Protein AF-0000000066447403 (afdb_homodimer)

Secondary structure (DSSP, 8-state):
-HHHHHHHHHHHHHHHHHHHHHHHHHHHHHHHHS--TTHHHHHHHHHHTHHHHHHHH-HHHHHHHHHS-HHHHHTS---HHHHHHHHHHHHHHHHHHHHHHHHHHS--SHHHHHHHHIIIIIHHIIIIITTT-TT-HHHHHHHHHHHHHHHHH-S--/-HHHHHHHHHHHHHHHHHHHHHHHHHHHHHHHHS--TTHHHHHHHHHHTHHHHHHHH-HHHHHHHHHS-HHHHHTS---HHHHHHHHHHHHHHHHHHHHHHHHHHS--SHHHHHHHHIIIIIHHIIIIITTT-TT-HHHHHHHHHHHHHHHHH-S--

Structure (mmCIF, N/CA/C/O backbone):
data_AF-0000000066447403-model_v1
#
loop_
_entity.id
_entity.type
_entity.pdbx_description
1 polymer 'TetR-family transcriptional regulator'
#
loop_
_atom_site.group_PDB
_atom_site.id
_atom_site.type_symbol
_atom_site.label_atom_id
_atom_site.label_alt_id
_atom_site.label_comp_id
_atom_site.label_asym_id
_atom_site.label_entity_id
_atom_site.label_seq_id
_atom_site.pdbx_PDB_ins_code
_atom_site.Cartn_x
_atom_site.Cartn_y
_atom_site.Cartn_z
_atom_site.occupancy
_atom_site.B_iso_or_equiv
_atom_site.auth_seq_id
_atom_site.auth_comp_id
_atom_site.auth_asym_id
_atom_site.auth_atom_id
_atom_site.pdbx_PDB_model_num
ATOM 1 N N . MET A 1 1 ? -33.656 12.586 14.898 1 59.59 1 MET A N 1
ATOM 2 C CA . MET A 1 1 ? -33 11.625 15.766 1 59.59 1 MET A CA 1
ATOM 3 C C . MET A 1 1 ? -31.734 11.07 15.094 1 59.59 1 MET A C 1
ATOM 5 O O . MET A 1 1 ? -30.625 11.414 15.484 1 59.59 1 MET A O 1
ATOM 9 N N . PHE A 1 2 ? -31.719 10.25 14.148 1 62.12 2 PHE A N 1
ATOM 10 C CA . PHE A 1 2 ? -30.656 9.664 13.336 1 62.12 2 PHE A CA 1
ATOM 11 C C . PHE A 1 2 ? -29.781 10.758 12.727 1 62.12 2 PHE A C 1
ATOM 13 O O . PHE A 1 2 ? -28.547 10.656 12.758 1 62.12 2 PHE A O 1
ATOM 20 N N . ALA A 1 3 ? -30.312 11.805 12.445 1 70.5 3 ALA A N 1
ATOM 21 C CA . ALA A 1 3 ? -29.578 12.922 11.828 1 70.5 3 ALA A CA 1
ATOM 22 C C . ALA A 1 3 ? -28.641 13.57 12.836 1 70.5 3 ALA A C 1
ATOM 24 O O . ALA A 1 3 ? -27.531 13.977 12.477 1 70.5 3 ALA A O 1
ATOM 25 N N . SER A 1 4 ? -29.109 13.461 14.07 1 79.31 4 SER A N 1
ATOM 26 C CA . SER A 1 4 ? -28.312 14.07 15.133 1 79.31 4 SER A CA 1
ATOM 27 C C . SER A 1 4 ? -27.078 13.234 15.453 1 79.31 4 SER A C 1
ATOM 29 O O . SER A 1 4 ? -25.984 13.773 15.633 1 79.31 4 SER A O 1
ATOM 31 N N . ARG A 1 5 ? -27.219 11.961 15.336 1 85.69 5 ARG A N 1
ATOM 32 C CA . ARG A 1 5 ? -26.094 11.086 15.625 1 85.69 5 ARG A CA 1
ATOM 33 C C . ARG A 1 5 ? -25.031 11.172 14.539 1 85.69 5 ARG A C 1
ATOM 35 O O . ARG A 1 5 ? -23.828 11.219 14.828 1 85.69 5 ARG A O 1
ATOM 42 N N . ALA A 1 6 ? -25.5 11.227 13.391 1 87.69 6 ALA A N 1
ATOM 43 C CA . ALA A 1 6 ? -24.578 11.375 12.266 1 87.69 6 ALA A CA 1
ATOM 44 C C . ALA A 1 6 ? -23.812 12.688 12.352 1 87.69 6 ALA A C 1
ATOM 46 O O . ALA A 1 6 ? -22.625 12.742 12.039 1 87.69 6 ALA A O 1
ATOM 47 N N . ALA A 1 7 ? -24.547 13.664 12.727 1 90 7 ALA A N 1
ATOM 48 C CA . ALA A 1 7 ? -23.922 14.969 12.875 1 90 7 ALA A CA 1
ATOM 49 C C . ALA A 1 7 ? -22.859 14.945 13.969 1 90 7 ALA A C 1
ATOM 51 O O . ALA A 1 7 ? -21.766 15.484 13.789 1 90 7 ALA A O 1
ATOM 52 N N . LEU A 1 8 ? -23.219 14.312 15.07 1 91.81 8 LEU A N 1
ATOM 53 C CA . LEU A 1 8 ? -22.281 14.203 16.172 1 91.81 8 LEU A CA 1
ATOM 54 C C . LEU A 1 8 ? -21.047 13.391 15.766 1 91.81 8 LEU A C 1
ATOM 56 O O . LEU A 1 8 ? -19.922 13.797 16.031 1 91.81 8 LEU A O 1
ATOM 60 N N . LEU A 1 9 ? -21.219 12.312 15.086 1 93.06 9 LEU A N 1
ATOM 61 C CA . LEU A 1 9 ? -20.109 11.492 14.602 1 93.06 9 LEU A CA 1
ATOM 62 C C . LEU A 1 9 ? -19.25 12.273 13.617 1 93.06 9 LEU A C 1
ATOM 64 O O . LEU A 1 9 ? -18.016 12.18 13.656 1 93.06 9 LEU A O 1
ATOM 68 N N . GLY A 1 10 ? -19.922 13 12.766 1 94.44 10 GLY A N 1
ATOM 69 C CA . GLY A 1 10 ? -19.188 13.844 11.828 1 94.44 10 GLY A CA 1
ATOM 70 C C . GLY A 1 10 ? -18.281 14.844 12.516 1 94.44 10 GLY A C 1
ATOM 71 O O . GLY A 1 10 ? -17.125 15.023 12.102 1 94.44 10 GLY A O 1
ATOM 72 N N . ARG A 1 11 ? -18.766 15.422 13.547 1 94.5 11 ARG A N 1
ATOM 73 C CA . ARG A 1 11 ? -17.984 16.422 14.266 1 94.5 11 ARG A CA 1
ATOM 74 C C . ARG A 1 11 ? -16.797 15.781 14.977 1 94.5 11 ARG A C 1
ATOM 76 O O . ARG A 1 11 ? -15.695 16.328 14.961 1 94.5 11 ARG A O 1
ATOM 83 N N . VAL A 1 12 ? -17.016 14.68 15.586 1 96 12 VAL A N 1
ATOM 84 C CA . VAL A 1 12 ? -15.945 14.008 16.312 1 96 12 VAL A CA 1
ATOM 85 C C . VAL A 1 12 ? -14.898 13.508 15.32 1 96 12 VAL A C 1
ATOM 87 O O . VAL A 1 12 ? -13.695 13.594 15.578 1 96 12 VAL A O 1
ATOM 90 N N . TRP A 1 13 ? -15.312 13.016 14.211 1 97 13 TRP A N 1
ATOM 91 C CA . TRP A 1 13 ? -14.414 12.562 13.148 1 97 13 TRP A CA 1
ATOM 92 C C . TRP A 1 13 ? -13.578 13.719 12.617 1 97 13 TRP A C 1
ATOM 94 O O . TRP A 1 13 ? -12.367 13.578 12.406 1 97 13 TRP A O 1
ATOM 104 N N . LEU A 1 14 ? -14.219 14.859 12.398 1 96.75 14 LEU A N 1
ATOM 105 C CA . LEU A 1 14 ? -13.531 16.047 11.906 1 96.75 14 LEU A CA 1
ATOM 106 C C . LEU A 1 14 ? -12.445 16.484 12.875 1 96.75 14 LEU A C 1
ATOM 108 O O . LEU A 1 14 ? -11.336 16.828 12.461 1 96.75 14 LEU A O 1
ATOM 112 N N . ARG A 1 15 ? -12.82 16.484 14.125 1 97.38 15 ARG A N 1
ATOM 113 C CA . ARG A 1 15 ? -11.828 16.859 15.133 1 97.38 15 ARG A CA 1
ATOM 114 C C . ARG A 1 15 ? -10.633 15.914 15.102 1 97.38 15 ARG A C 1
ATOM 116 O O . ARG A 1 15 ? -9.484 16.375 15.133 1 97.38 15 ARG A O 1
ATOM 123 N N . ALA A 1 16 ? -10.875 14.625 14.961 1 97.69 16 ALA A N 1
ATOM 124 C CA . ALA A 1 16 ? -9.812 13.633 14.852 1 97.69 16 ALA A CA 1
ATOM 125 C C . ALA A 1 16 ? -9 13.828 13.578 1 97.69 16 ALA A C 1
ATOM 127 O O . ALA A 1 16 ? -7.77 13.727 13.586 1 97.69 16 ALA A O 1
ATOM 128 N N . GLY A 1 17 ? -9.688 14.18 12.484 1 97.88 17 GLY A N 1
ATOM 129 C CA . GLY A 1 17 ? -9.023 14.438 11.219 1 97.88 17 GLY A CA 1
ATOM 130 C C . GLY A 1 17 ? -8.094 15.633 11.273 1 97.88 17 GLY A C 1
ATOM 131 O O . GLY A 1 17 ? -6.961 15.57 10.773 1 97.88 17 GLY A O 1
ATOM 132 N N . TYR A 1 18 ? -8.531 16.672 11.852 1 97.88 18 TYR A N 1
ATOM 133 C CA . TYR A 1 18 ? -7.703 17.875 12.008 1 97.88 18 TYR A CA 1
ATOM 134 C C . TYR A 1 18 ? -6.5 17.594 12.898 1 97.88 18 TYR A C 1
ATOM 136 O O . TYR A 1 18 ? -5.391 18.047 12.617 1 97.88 18 TYR A O 1
ATOM 144 N N . ARG A 1 19 ? -6.699 16.859 13.969 1 97.94 19 ARG A N 1
ATOM 145 C CA . ARG A 1 19 ? -5.598 16.469 14.844 1 97.94 19 ARG A CA 1
ATOM 146 C C . ARG A 1 19 ? -4.547 15.672 14.086 1 97.94 19 ARG A C 1
ATOM 148 O O . ARG A 1 19 ? -3.348 15.883 14.258 1 97.94 19 ARG A O 1
ATOM 155 N N . PHE A 1 20 ? -5.008 14.75 13.289 1 98.44 20 PHE A N 1
ATOM 156 C CA . PHE A 1 20 ? -4.09 13.93 12.508 1 98.44 20 PHE A CA 1
ATOM 157 C C . PHE A 1 20 ? -3.27 14.797 11.555 1 98.44 20 PHE A C 1
ATOM 159 O O . PHE A 1 20 ? -2.047 14.664 11.492 1 98.44 20 PHE A O 1
ATOM 166 N N . LEU A 1 21 ? -3.992 15.648 10.797 1 98.19 21 LEU A N 1
ATOM 167 C CA . LEU A 1 21 ? -3.295 16.5 9.836 1 98.19 21 LEU A CA 1
ATOM 168 C C . LEU A 1 21 ? -2.314 17.422 10.547 1 98.19 21 LEU A C 1
ATOM 170 O O . LEU A 1 21 ? -1.224 17.688 10.031 1 98.19 21 LEU A O 1
ATOM 174 N N . LYS A 1 22 ? -2.701 17.938 11.68 1 98.06 22 LYS A N 1
ATOM 175 C CA . LYS A 1 22 ? -1.791 18.75 12.484 1 98.06 22 LYS A CA 1
ATOM 176 C C . LYS A 1 22 ? -0.543 17.969 12.875 1 98.06 22 LYS A C 1
ATOM 178 O O . LYS A 1 22 ? 0.572 18.484 12.797 1 98.06 22 LYS A O 1
ATOM 183 N N . THR A 1 23 ? -0.712 16.734 13.328 1 98.06 23 THR A N 1
ATOM 184 C CA . THR A 1 23 ? 0.409 15.859 13.664 1 98.06 23 THR A CA 1
ATOM 185 C C . THR A 1 23 ? 1.307 15.648 12.453 1 98.06 23 THR A C 1
ATOM 187 O O . THR A 1 23 ? 2.529 15.766 12.547 1 98.06 23 THR A O 1
ATOM 190 N N . GLN A 1 24 ? 0.706 15.328 11.359 1 98.06 24 GLN A N 1
ATOM 191 C CA . GLN A 1 24 ? 1.439 15.102 10.117 1 98.06 24 GLN A CA 1
ATOM 192 C C . GLN A 1 24 ? 2.221 16.344 9.711 1 98.06 24 GLN A C 1
ATOM 194 O O . GLN A 1 24 ? 3.402 16.25 9.367 1 98.06 24 GLN A O 1
ATOM 199 N N . THR A 1 25 ? 1.615 17.516 9.758 1 98.12 25 THR A N 1
ATOM 200 C CA . THR A 1 25 ? 2.244 18.781 9.391 1 98.12 25 THR A CA 1
ATOM 201 C C . THR A 1 25 ? 3.4 19.109 10.336 1 98.12 25 THR A C 1
ATOM 203 O O . THR A 1 25 ? 4.453 19.578 9.898 1 98.12 25 THR A O 1
ATOM 206 N N . ALA A 1 26 ? 3.201 18.812 11.562 1 97.81 26 ALA A N 1
ATOM 207 C CA . ALA A 1 26 ? 4.254 19.062 12.539 1 97.81 26 ALA A CA 1
ATOM 208 C C . ALA A 1 26 ? 5.484 18.203 12.266 1 97.81 26 ALA A C 1
ATOM 210 O O . ALA A 1 26 ? 6.617 18.672 12.391 1 97.81 26 ALA A O 1
ATOM 211 N N . LEU A 1 27 ? 5.281 17.031 11.961 1 97.75 27 LEU A N 1
ATOM 212 C CA . LEU A 1 27 ? 6.383 16.141 11.633 1 97.75 27 LEU A CA 1
ATOM 213 C C . LEU A 1 27 ? 7.145 16.641 10.414 1 97.75 27 LEU A C 1
ATOM 215 O O . LEU A 1 27 ? 8.375 16.609 10.383 1 97.75 27 LEU A O 1
ATOM 219 N N . VAL A 1 28 ? 6.422 17.109 9.398 1 97.88 28 VAL A N 1
ATOM 220 C CA . VAL A 1 28 ? 7.027 17.656 8.188 1 97.88 28 VAL A CA 1
ATOM 221 C C . VAL A 1 28 ? 7.867 18.875 8.539 1 97.88 28 VAL A C 1
ATOM 223 O O . VAL A 1 28 ? 9.016 19 8.109 1 97.88 28 VAL A O 1
ATOM 226 N N . ASP A 1 29 ? 7.266 19.75 9.344 1 97.25 29 ASP A N 1
ATOM 227 C CA . ASP A 1 29 ? 7.961 20.969 9.734 1 97.25 29 ASP A CA 1
ATOM 228 C C . ASP A 1 29 ? 9.25 20.656 10.484 1 97.25 29 ASP A C 1
ATOM 230 O O . ASP A 1 29 ? 10.289 21.281 10.234 1 97.25 29 ASP A O 1
ATOM 234 N N . GLN A 1 30 ? 9.156 19.719 11.344 1 96.5 30 GLN A N 1
ATOM 235 C CA . GLN A 1 30 ? 10.336 19.312 12.109 1 96.5 30 GLN A CA 1
ATOM 236 C C . GLN A 1 30 ? 11.43 18.781 11.195 1 96.5 30 GLN A C 1
ATOM 238 O O . GLN A 1 30 ? 12.594 19.141 11.336 1 96.5 30 GLN A O 1
ATOM 243 N N . ALA A 1 31 ? 11.094 17.969 10.297 1 96.12 31 ALA A N 1
ATOM 244 C CA . ALA A 1 31 ? 12.07 17.375 9.375 1 96.12 31 ALA A CA 1
ATOM 245 C C . ALA A 1 31 ? 12.688 18.438 8.469 1 96.12 31 ALA A C 1
ATOM 247 O O . ALA A 1 31 ? 13.891 18.406 8.203 1 96.12 31 ALA A O 1
ATOM 248 N N . LEU A 1 32 ? 11.898 19.344 7.98 1 95.56 32 LEU A N 1
ATOM 249 C CA . LEU A 1 32 ? 12.383 20.359 7.055 1 95.56 32 LEU A CA 1
ATOM 250 C C . LEU A 1 32 ? 13.289 21.359 7.766 1 95.56 32 LEU A C 1
ATOM 252 O O . LEU A 1 32 ? 14.109 22.031 7.129 1 95.56 32 LEU A O 1
ATOM 256 N N . SER A 1 33 ? 13.078 21.469 8.984 1 93.88 33 SER A N 1
ATOM 257 C CA . SER A 1 33 ? 13.898 22.391 9.75 1 93.88 33 SER A CA 1
ATOM 258 C C . SER A 1 33 ? 15.273 21.797 10.039 1 93.88 33 SER A C 1
ATOM 260 O O . SER A 1 33 ? 16.203 22.516 10.43 1 93.88 33 SER A O 1
ATOM 262 N N . ALA A 1 34 ? 15.359 20.547 9.797 1 84.19 34 ALA A N 1
ATOM 263 C CA . ALA A 1 34 ? 16.641 19.891 10.023 1 84.19 34 ALA A CA 1
ATOM 264 C C . ALA A 1 34 ? 17.641 20.219 8.914 1 84.19 34 ALA A C 1
ATOM 266 O O . ALA A 1 34 ? 17.25 20.391 7.754 1 84.19 34 ALA A O 1
ATOM 267 N N . SER A 1 35 ? 18.578 21.062 9.07 1 74.5 35 SER A N 1
ATOM 268 C CA . SER A 1 35 ? 19.594 21.5 8.133 1 74.5 35 SER A CA 1
ATOM 269 C C . SER A 1 35 ? 20.375 20.312 7.57 1 74.5 35 SER A C 1
ATOM 271 O O . SER A 1 35 ? 21.578 20.188 7.773 1 74.5 35 SER A O 1
ATOM 273 N N . VAL A 1 36 ? 19.594 19.375 6.973 1 72.06 36 VAL A N 1
ATOM 274 C CA . VAL A 1 36 ? 20.266 18.203 6.426 1 72.06 36 VAL A CA 1
ATOM 275 C C . VAL A 1 36 ? 20 18.109 4.926 1 72.06 36 VAL A C 1
ATOM 277 O O . VAL A 1 36 ? 19.016 18.641 4.426 1 72.06 36 VAL A O 1
ATOM 280 N N . ARG A 1 37 ? 20.828 17.328 4.32 1 71.69 37 ARG A N 1
ATOM 281 C CA . ARG A 1 37 ? 20.688 17 2.904 1 71.69 37 ARG A CA 1
ATOM 282 C C . ARG A 1 37 ? 19.469 16.141 2.666 1 71.69 37 ARG A C 1
ATOM 284 O O . ARG A 1 37 ? 18.984 15.453 3.578 1 71.69 37 ARG A O 1
ATOM 291 N N . ARG A 1 38 ? 18.781 16.344 2.059 1 87.75 38 ARG A N 1
ATOM 292 C CA . ARG A 1 38 ? 17.609 15.594 1.604 1 87.75 38 ARG A CA 1
ATOM 293 C C . ARG A 1 38 ? 16.422 15.805 2.545 1 87.75 38 ARG A C 1
ATOM 295 O O . ARG A 1 38 ? 15.664 14.875 2.811 1 87.75 38 ARG A O 1
ATOM 302 N N . ALA A 1 39 ? 16.438 16.875 3.207 1 92.12 39 ALA A N 1
ATOM 303 C CA . ALA A 1 39 ? 15.391 17.234 4.152 1 92.12 39 ALA A CA 1
ATOM 304 C C . ALA A 1 39 ? 14.008 16.969 3.561 1 92.12 39 ALA A C 1
ATOM 306 O O . ALA A 1 39 ? 13.086 16.594 4.277 1 92.12 39 ALA A O 1
ATOM 307 N N . GLY A 1 40 ? 13.875 17.172 2.301 1 95.38 40 GLY A N 1
ATOM 308 C CA . GLY A 1 40 ? 12.609 16.922 1.639 1 95.38 40 GLY A CA 1
ATOM 309 C C . GLY A 1 40 ? 12.172 15.477 1.709 1 95.38 40 GLY A C 1
ATOM 310 O O . GLY A 1 40 ? 11.016 15.188 2.029 1 95.38 40 GLY A O 1
ATOM 311 N N . VAL A 1 41 ? 13.047 14.625 1.434 1 96.56 41 VAL A N 1
ATOM 312 C CA . VAL A 1 41 ? 12.758 13.195 1.475 1 96.56 41 VAL A CA 1
ATOM 313 C C . VAL A 1 41 ? 12.406 12.773 2.9 1 96.56 41 VAL A C 1
ATOM 315 O O . VAL A 1 41 ? 11.414 12.078 3.121 1 96.56 41 VAL A O 1
ATOM 318 N N . GLU A 1 42 ? 13.148 13.211 3.875 1 96.31 42 GLU A N 1
ATOM 319 C CA . GLU A 1 42 ? 12.898 12.859 5.27 1 96.31 42 GLU A CA 1
ATOM 320 C C . GLU A 1 42 ? 11.57 13.438 5.75 1 96.31 42 GLU A C 1
ATOM 322 O O . GLU A 1 42 ? 10.883 12.836 6.574 1 96.31 42 GLU A O 1
ATOM 327 N N . ALA A 1 43 ? 11.227 14.562 5.227 1 97.88 43 ALA A N 1
ATOM 328 C CA . ALA A 1 43 ? 9.93 15.148 5.551 1 97.88 43 ALA A CA 1
ATOM 329 C C . ALA A 1 43 ? 8.797 14.234 5.086 1 97.88 43 ALA A C 1
ATOM 331 O O . ALA A 1 43 ? 7.809 14.047 5.805 1 97.88 43 ALA A O 1
ATOM 332 N N . VAL A 1 44 ? 8.914 13.68 3.877 1 98.19 44 VAL A N 1
ATOM 333 C CA . VAL A 1 44 ? 7.895 12.773 3.361 1 98.19 44 VAL A CA 1
ATOM 334 C C . VAL A 1 44 ? 7.875 11.492 4.191 1 98.19 44 VAL A C 1
ATOM 336 O O . VAL A 1 44 ? 6.805 10.977 4.523 1 98.19 44 VAL A O 1
ATOM 339 N N . VAL A 1 45 ? 8.977 10.992 4.578 1 97.88 45 VAL A N 1
ATOM 340 C CA . VAL A 1 45 ? 9.055 9.797 5.414 1 97.88 45 VAL A CA 1
ATOM 341 C C . VAL A 1 45 ? 8.391 10.062 6.762 1 97.88 45 VAL A C 1
ATOM 343 O O . VAL A 1 45 ? 7.602 9.25 7.246 1 97.88 45 VAL A O 1
ATOM 346 N N . ALA A 1 46 ? 8.711 11.188 7.332 1 97.31 46 ALA A N 1
ATOM 347 C CA . ALA A 1 46 ? 8.109 11.57 8.609 1 97.31 46 ALA A CA 1
ATOM 348 C C . ALA A 1 46 ? 6.594 11.688 8.492 1 97.31 46 ALA A C 1
ATOM 350 O O . ALA A 1 46 ? 5.859 11.219 9.367 1 97.31 46 ALA 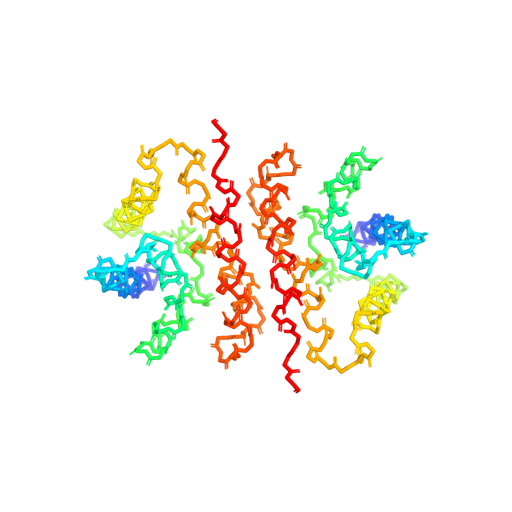A O 1
ATOM 351 N N . ALA A 1 47 ? 6.164 12.336 7.426 1 98 47 ALA A N 1
ATOM 352 C CA . ALA A 1 47 ? 4.73 12.461 7.18 1 98 47 ALA A CA 1
ATOM 353 C C . ALA A 1 47 ? 4.074 11.094 7.043 1 98 47 ALA A C 1
ATOM 355 O O . ALA A 1 47 ? 2.973 10.867 7.555 1 98 47 ALA A O 1
ATOM 356 N N . ALA A 1 48 ? 4.723 10.203 6.328 1 97.75 48 ALA A N 1
ATOM 357 C CA . ALA A 1 48 ? 4.207 8.852 6.141 1 97.75 48 ALA A CA 1
ATOM 358 C C . ALA A 1 48 ? 4.125 8.109 7.473 1 97.75 48 ALA A C 1
ATOM 360 O O . ALA A 1 48 ? 3.277 7.23 7.645 1 97.75 48 ALA A O 1
ATOM 361 N N . ASP A 1 49 ? 4.863 8.477 8.406 1 95.56 49 ASP A N 1
ATOM 362 C CA . ASP A 1 49 ? 4.934 7.852 9.727 1 95.56 49 ASP A CA 1
ATOM 363 C C . ASP A 1 49 ? 3.855 8.406 10.656 1 95.56 49 ASP A C 1
ATOM 365 O O . ASP A 1 49 ? 3.678 7.918 11.773 1 95.56 49 ASP A O 1
ATOM 369 N N . ALA A 1 50 ? 3.18 9.305 10.273 1 96.94 50 ALA A N 1
ATOM 370 C CA . ALA A 1 50 ? 2.256 10.062 11.117 1 96.94 50 ALA A CA 1
ATOM 371 C C . ALA A 1 50 ? 1.231 9.141 11.773 1 96.94 50 ALA A C 1
ATOM 373 O O . ALA A 1 50 ? 0.867 9.328 12.93 1 96.94 50 ALA A O 1
ATOM 374 N N . PRO A 1 51 ? 0.718 8.102 11.109 1 96.69 51 PRO A N 1
ATOM 375 C CA . PRO A 1 51 ? -0.246 7.227 11.781 1 96.69 51 PRO A CA 1
ATOM 376 C C . PRO A 1 51 ? 0.311 6.605 13.062 1 96.69 51 PRO A C 1
ATOM 378 O O . PRO A 1 51 ? -0.423 6.426 14.039 1 96.69 51 PRO A O 1
ATOM 381 N N . VAL A 1 52 ? 1.527 6.27 13.086 1 95.88 52 VAL A N 1
ATOM 382 C CA . VAL A 1 52 ? 2.154 5.664 14.258 1 95.88 52 VAL A CA 1
ATOM 383 C C . VAL A 1 52 ? 2.217 6.676 15.398 1 95.88 52 VAL A C 1
ATOM 385 O O . VAL A 1 52 ? 1.779 6.391 16.516 1 95.88 52 VAL A O 1
ATOM 388 N N . VAL A 1 53 ? 2.715 7.824 15.109 1 96.5 53 VAL A N 1
ATOM 389 C CA . VAL A 1 53 ? 2.846 8.891 16.094 1 96.5 53 VAL A CA 1
ATOM 390 C C . VAL A 1 53 ? 1.465 9.305 16.609 1 96.5 53 VAL A C 1
ATOM 392 O O . VAL A 1 53 ? 1.257 9.461 17.812 1 96.5 53 VAL A O 1
ATOM 395 N N . PHE A 1 54 ? 0.571 9.391 15.68 1 97.5 54 PHE A N 1
ATOM 396 C CA . PHE A 1 54 ? -0.79 9.805 15.992 1 97.5 54 PHE A CA 1
ATOM 397 C C . PHE A 1 54 ? -1.466 8.805 16.922 1 97.5 54 PHE A C 1
ATOM 399 O O . PHE A 1 54 ? -2.166 9.188 17.859 1 97.5 54 PHE A O 1
ATOM 406 N N . ALA A 1 55 ? -1.312 7.57 16.641 1 95.75 55 ALA A N 1
ATOM 407 C CA . ALA A 1 55 ? -1.896 6.52 17.469 1 95.75 55 ALA A CA 1
ATOM 408 C C . ALA A 1 55 ? -1.344 6.578 18.891 1 95.75 55 ALA A C 1
ATOM 410 O O . ALA A 1 55 ? -2.055 6.277 19.859 1 95.75 55 ALA A O 1
ATOM 411 N N . GLU A 1 56 ? -0.142 6.961 19.031 1 95.38 56 GLU A N 1
ATOM 412 C CA . GLU A 1 56 ? 0.489 7.086 20.344 1 95.38 56 GLU A CA 1
ATOM 413 C C . GLU A 1 56 ? -0.015 8.32 21.078 1 95.38 56 GLU A C 1
ATOM 415 O O . GLU A 1 56 ? -0.305 8.266 22.266 1 95.38 56 GLU A O 1
ATOM 420 N N . GLN A 1 57 ? -0.184 9.406 20.422 1 96.5 57 GLN A N 1
ATOM 421 C CA . GLN A 1 57 ? -0.556 10.688 21.016 1 96.5 57 GLN A CA 1
ATOM 422 C C . GLN A 1 57 ? -2.061 10.766 21.25 1 96.5 57 GLN A C 1
ATOM 424 O O . GLN A 1 57 ? -2.502 11.328 22.266 1 96.5 57 GLN A O 1
ATOM 429 N N . TYR A 1 58 ? -2.807 10.203 20.312 1 97.38 58 TYR A N 1
ATOM 430 C CA . TYR A 1 58 ? -4.262 10.281 20.359 1 97.38 58 TYR A CA 1
ATOM 431 C C . TYR A 1 58 ? -4.891 8.93 20.031 1 97.38 58 TYR A C 1
ATOM 433 O O . TYR A 1 58 ? -5.551 8.781 19 1 97.38 58 TYR A O 1
ATOM 441 N N . PRO A 1 59 ? -4.852 7.938 20.953 1 95.75 59 PRO A N 1
ATOM 442 C CA . PRO A 1 59 ? -5.281 6.57 20.656 1 95.75 59 PRO A CA 1
ATOM 443 C C . PRO A 1 59 ? -6.762 6.48 20.297 1 95.75 59 PRO A C 1
ATOM 445 O O . PRO A 1 59 ? -7.133 5.762 19.359 1 95.75 59 PRO A O 1
ATOM 448 N N . ASP A 1 60 ? -7.551 7.254 21 1 95.56 60 ASP A N 1
ATOM 449 C CA . ASP A 1 60 ? -8.984 7.191 20.734 1 95.56 60 ASP A CA 1
ATOM 450 C C . ASP A 1 60 ? -9.32 7.801 19.375 1 95.56 60 ASP A C 1
ATOM 452 O O . ASP A 1 60 ? -10.125 7.25 18.625 1 95.56 60 ASP A O 1
ATOM 456 N N . SER A 1 61 ? -8.734 8.906 19.062 1 96.38 61 SER A N 1
ATOM 457 C CA . SER A 1 61 ? -8.938 9.539 17.75 1 96.38 61 SER A CA 1
ATOM 458 C C . SER A 1 61 ? -8.453 8.641 16.625 1 96.38 61 SER A C 1
ATOM 460 O O . SER A 1 61 ? -9.102 8.539 15.578 1 96.38 61 SER A O 1
ATOM 462 N N . SER A 1 62 ? -7.324 8.008 16.828 1 95.69 62 SER A N 1
ATOM 463 C CA . SER A 1 62 ? -6.777 7.09 15.836 1 95.69 62 SER A CA 1
ATOM 464 C C . SER A 1 62 ? -7.742 5.941 15.555 1 95.69 62 SER A C 1
ATOM 466 O O . SER A 1 62 ? -8.023 5.633 14.398 1 95.69 62 SER A O 1
ATOM 468 N N . ARG A 1 63 ? -8.234 5.355 16.562 1 93.5 63 ARG A N 1
ATOM 469 C CA . ARG A 1 63 ? -9.18 4.258 16.422 1 93.5 63 ARG A CA 1
ATOM 470 C C . ARG A 1 63 ? -10.422 4.699 15.648 1 93.5 63 ARG A C 1
ATOM 472 O O . ARG A 1 63 ? -10.938 3.963 14.805 1 93.5 63 ARG A O 1
ATOM 479 N N . LEU A 1 64 ? -10.883 5.887 15.945 1 95.12 64 LEU A N 1
ATOM 480 C CA . LEU A 1 64 ? -12.062 6.414 15.273 1 95.12 64 LEU A CA 1
ATOM 481 C C . LEU A 1 64 ? -11.828 6.551 13.773 1 95.12 64 LEU A C 1
ATOM 483 O O . LEU A 1 64 ? -12.641 6.094 12.969 1 95.12 64 LEU A O 1
ATOM 487 N N . LEU A 1 65 ? -10.719 7.148 13.383 1 94.19 65 LEU A N 1
ATOM 488 C CA . LEU A 1 65 ? -10.422 7.367 11.969 1 94.19 65 LEU A CA 1
ATOM 489 C C . LEU A 1 65 ? -10.227 6.043 11.242 1 94.19 65 LEU A C 1
ATOM 491 O O . LEU A 1 65 ? -10.562 5.926 10.062 1 94.19 65 LEU A O 1
ATOM 495 N N . LEU A 1 66 ? -9.758 5.02 11.93 1 89.69 66 LEU A N 1
ATOM 496 C CA . LEU A 1 66 ? -9.523 3.711 11.328 1 89.69 66 LEU A CA 1
ATOM 497 C C . LEU A 1 66 ? -10.828 2.936 11.188 1 89.69 66 LEU A C 1
ATOM 499 O O . LEU A 1 66 ? -10.969 2.117 10.273 1 89.69 66 LEU A O 1
ATOM 503 N N . THR A 1 67 ? -11.727 3.168 12.023 1 89.06 67 THR A N 1
ATOM 504 C CA . THR A 1 67 ? -12.969 2.414 12.055 1 89.06 67 THR A CA 1
ATOM 505 C C . THR A 1 67 ? -14.016 3.061 11.148 1 89.06 67 THR A C 1
ATOM 507 O O . THR A 1 67 ? -14.789 2.365 10.492 1 89.06 67 THR A O 1
ATOM 510 N N . VAL A 1 68 ? -14.031 4.363 11.172 1 90 68 VAL A N 1
ATOM 511 C CA . VAL A 1 68 ? -15.016 5.094 10.391 1 90 68 VAL A CA 1
ATOM 512 C C . VAL A 1 68 ? -14.352 5.727 9.172 1 90 68 VAL A C 1
ATOM 514 O O . VAL A 1 68 ? -13.594 6.691 9.305 1 90 68 VAL A O 1
ATOM 517 N N . ARG A 1 69 ? -14.773 5.164 8.07 1 86.62 69 ARG A N 1
ATOM 518 C CA . ARG A 1 69 ? -14.25 5.734 6.836 1 86.62 69 ARG A CA 1
ATOM 519 C C . ARG A 1 69 ? -14.977 7.027 6.48 1 86.62 69 ARG A C 1
ATOM 521 O O . ARG A 1 69 ? -16.188 7.148 6.688 1 86.62 69 ARG A O 1
ATOM 528 N N . ARG A 1 70 ? -14.195 7.945 5.898 1 86.31 70 ARG A N 1
ATOM 529 C CA . ARG A 1 70 ? -14.734 9.234 5.48 1 86.31 70 ARG A CA 1
ATOM 530 C C . ARG A 1 70 ? -15.938 9.055 4.57 1 86.31 70 ARG A C 1
ATOM 532 O O . ARG A 1 70 ? -16.922 9.789 4.68 1 86.31 70 ARG A O 1
ATOM 539 N N . GLU A 1 71 ? -15.875 8.062 3.689 1 85.31 71 GLU A N 1
ATOM 540 C CA . GLU A 1 71 ? -16.938 7.812 2.715 1 85.31 71 GLU A CA 1
ATOM 541 C C . GLU A 1 71 ? -18.25 7.43 3.404 1 85.31 71 GLU A C 1
ATOM 543 O O . GLU A 1 71 ? -19.328 7.715 2.893 1 85.31 71 GLU A O 1
ATOM 548 N N . GLU A 1 72 ? -18.109 6.723 4.5 1 83.81 72 GLU A N 1
ATOM 549 C CA . GLU A 1 72 ? -19.281 6.34 5.273 1 83.81 72 GLU A CA 1
ATOM 550 C C . GLU A 1 72 ? -19.984 7.562 5.863 1 83.81 72 GLU A C 1
ATOM 552 O O . GLU A 1 72 ? -21.203 7.617 5.918 1 83.81 72 GLU A O 1
ATOM 557 N N . LEU A 1 73 ? -19.203 8.539 6.289 1 85.75 73 LEU A N 1
ATOM 558 C CA . LEU A 1 73 ? -19.75 9.781 6.816 1 85.75 73 LEU A CA 1
ATOM 559 C C . LEU A 1 73 ? -20.484 10.562 5.723 1 85.75 73 LEU A C 1
ATOM 561 O O . LEU A 1 73 ? -21.578 11.086 5.953 1 85.75 73 LEU A O 1
ATOM 565 N N . LEU A 1 74 ? -19.906 10.516 4.559 1 85.06 74 LEU A N 1
ATOM 566 C CA . LEU A 1 74 ? -20.438 11.305 3.451 1 85.06 74 LEU A CA 1
ATOM 567 C C . LEU A 1 74 ? -21.719 10.703 2.912 1 85.06 74 LEU A C 1
ATOM 569 O O . LEU A 1 74 ? -22.484 11.367 2.207 1 85.06 74 LEU A O 1
ATOM 573 N N . LYS A 1 75 ? -21.922 9.422 3.184 1 81.5 75 LYS A N 1
ATOM 574 C CA . LYS A 1 75 ? -23.141 8.75 2.758 1 81.5 75 LYS A CA 1
ATOM 575 C C . LYS A 1 75 ? -24.312 9.117 3.664 1 81.5 75 LYS A C 1
ATOM 577 O O . LYS A 1 75 ? -25.469 8.891 3.311 1 81.5 75 LYS A O 1
ATOM 582 N N . SER A 1 76 ? -24.047 9.625 4.715 1 81.31 76 SER A N 1
ATOM 583 C CA . SER A 1 76 ? -25.094 10.016 5.656 1 81.31 76 SER A CA 1
ATOM 584 C C . SER A 1 76 ? -25.531 11.461 5.422 1 81.31 76 SER A C 1
ATOM 586 O O . SER A 1 76 ? -24.891 12.195 4.68 1 81.31 76 SER A O 1
ATOM 588 N N . PHE A 1 77 ? -26.719 11.766 5.953 1 82.25 77 PHE A N 1
ATOM 589 C CA . PHE A 1 77 ? -27.172 13.148 5.902 1 82.25 77 PHE A CA 1
ATOM 590 C C . PHE A 1 77 ? -26.422 14.008 6.902 1 82.25 77 PHE A C 1
ATOM 592 O O . PHE A 1 77 ? -26.641 13.914 8.109 1 82.25 77 PHE A O 1
ATOM 599 N N . LEU A 1 78 ? -25.5 14.766 6.398 1 87.56 78 LEU A N 1
ATOM 600 C CA . LEU A 1 78 ? -24.719 15.664 7.238 1 87.56 78 LEU A CA 1
ATOM 601 C C . LEU A 1 78 ? -25.156 17.109 7.051 1 87.56 78 LEU A C 1
ATOM 603 O O . LEU A 1 78 ? -25.484 17.516 5.938 1 87.56 78 LEU A O 1
ATOM 607 N N . PRO A 1 79 ? -25.188 17.859 8.242 1 89.62 79 PRO A N 1
ATOM 608 C CA . PRO A 1 79 ? -25.359 19.312 8.094 1 89.62 79 PRO A CA 1
ATOM 609 C C . PRO A 1 79 ? -24.359 19.922 7.113 1 89.62 79 PRO A C 1
ATOM 611 O O . PRO A 1 79 ? -23.203 19.484 7.043 1 89.62 79 PRO A O 1
ATOM 614 N N . ASN A 1 80 ? -24.828 20.875 6.422 1 91.31 80 ASN A N 1
ATOM 615 C CA . ASN A 1 80 ? -24.016 21.562 5.418 1 91.31 80 ASN A CA 1
ATOM 616 C C . ASN A 1 80 ? -22.703 22.047 6.008 1 91.31 80 ASN A C 1
ATOM 618 O O . ASN A 1 80 ? -21.656 22.016 5.34 1 91.31 80 ASN A O 1
ATOM 622 N N . GLU A 1 81 ? -22.797 22.484 7.199 1 92.75 81 GLU A N 1
ATOM 623 C CA . GLU A 1 81 ? -21.609 23.016 7.848 1 92.75 81 GLU A CA 1
ATOM 624 C C . GLU A 1 81 ? -20.531 21.953 7.984 1 92.75 81 GLU A C 1
ATOM 626 O O . GLU A 1 81 ? -19.344 22.234 7.809 1 92.75 81 GLU A O 1
ATOM 631 N N . ILE A 1 82 ? -20.906 20.766 8.297 1 93.25 82 ILE A N 1
ATOM 632 C CA . ILE A 1 82 ? -19.953 19.656 8.461 1 93.25 82 ILE A CA 1
ATOM 633 C C . ILE A 1 82 ? -19.375 19.281 7.109 1 93.25 82 ILE A C 1
ATOM 635 O O . ILE A 1 82 ? -18.172 19.016 7 1 93.25 82 ILE A O 1
ATOM 639 N N . GLU A 1 83 ? -20.125 19.266 6.117 1 92.44 83 GLU A N 1
ATOM 640 C CA . GLU A 1 83 ? -19.641 18.984 4.766 1 92.44 83 GLU A CA 1
ATOM 641 C C . GLU A 1 83 ? -18.594 20.016 4.324 1 92.44 83 GLU A C 1
ATOM 643 O O . GLU A 1 83 ? -17.594 19.656 3.709 1 92.44 83 GLU A O 1
ATOM 648 N N . ILE A 1 84 ? -18.906 21.234 4.625 1 94.75 84 ILE A N 1
ATOM 649 C CA . ILE A 1 84 ? -17.984 22.312 4.281 1 94.75 84 ILE A CA 1
ATOM 650 C C . ILE A 1 84 ? -16.656 22.109 5 1 94.75 84 ILE A C 1
ATOM 652 O O . ILE A 1 84 ? -15.586 22.234 4.398 1 94.75 84 ILE A O 1
ATOM 656 N N . GLU A 1 85 ? -16.719 21.719 6.246 1 95.62 85 GLU A N 1
ATOM 657 C CA . GLU A 1 85 ? -15.508 21.516 7.035 1 95.62 85 GLU A CA 1
ATOM 658 C C . GLU A 1 85 ? -14.727 20.297 6.543 1 95.62 85 GLU A C 1
ATOM 660 O O . GLU A 1 85 ? -13.492 20.297 6.578 1 95.62 85 GLU A O 1
ATOM 665 N N . LEU A 1 86 ? -15.414 19.281 6.121 1 94.5 86 LEU A N 1
ATOM 666 C CA . LEU A 1 86 ? -14.75 18.125 5.527 1 94.5 86 LEU A CA 1
ATOM 667 C C . LEU A 1 86 ? -13.969 18.531 4.281 1 94.5 86 LEU A C 1
ATOM 669 O O . LEU A 1 86 ? -12.844 18.062 4.07 1 94.5 86 LEU A O 1
ATOM 673 N N . ARG A 1 87 ? -14.547 19.375 3.463 1 94.12 87 ARG A N 1
ATOM 674 C CA . ARG A 1 87 ? -13.875 19.859 2.264 1 94.12 87 ARG A CA 1
ATOM 675 C C . ARG A 1 87 ? -12.672 20.719 2.623 1 94.12 87 ARG A C 1
ATOM 677 O O . ARG A 1 87 ? -11.656 20.703 1.928 1 94.12 87 ARG A O 1
ATOM 684 N N . GLU A 1 88 ? -12.836 21.516 3.666 1 96.81 88 GLU A N 1
ATOM 685 C CA . GLU A 1 88 ? -11.719 22.312 4.141 1 96.81 88 GLU A CA 1
ATOM 686 C C . GLU A 1 88 ? -10.547 21.438 4.59 1 96.81 88 GLU A C 1
ATOM 688 O O . GLU A 1 88 ? -9.391 21.75 4.309 1 96.81 88 GLU A O 1
ATOM 693 N N . LEU A 1 89 ? -10.844 20.422 5.316 1 96.88 89 LEU A N 1
ATOM 694 C CA . LEU A 1 89 ? -9.82 19.484 5.742 1 96.88 89 LEU A CA 1
ATOM 695 C C . LEU A 1 89 ? -9.102 18.875 4.539 1 96.88 89 LEU A C 1
ATOM 697 O O . LEU A 1 89 ? -7.875 18.766 4.531 1 96.88 89 LEU A O 1
ATOM 701 N N . ASP A 1 90 ? -9.844 18.5 3.484 1 95.31 90 ASP A N 1
ATOM 702 C CA . ASP A 1 90 ? -9.273 17.969 2.25 1 95.31 90 ASP A CA 1
ATOM 703 C C . ASP A 1 90 ? -8.336 18.984 1.594 1 95.31 90 ASP A C 1
ATOM 705 O O . ASP A 1 90 ? -7.273 18.609 1.091 1 95.31 90 ASP A O 1
ATOM 709 N N . ALA A 1 91 ? -8.766 20.203 1.591 1 96.75 91 ALA A N 1
ATOM 710 C CA . ALA A 1 91 ? -7.961 21.266 0.985 1 96.75 91 ALA A CA 1
ATOM 711 C C . ALA A 1 91 ? -6.637 21.438 1.722 1 96.75 91 ALA A C 1
ATOM 713 O O . ALA A 1 91 ? -5.598 21.672 1.098 1 96.75 91 ALA A O 1
ATOM 714 N N . LEU A 1 92 ? -6.719 21.359 3.021 1 97.5 92 LEU A N 1
ATOM 715 C CA . LEU A 1 92 ? -5.5 21.469 3.814 1 97.5 92 LEU A CA 1
ATOM 716 C C . LEU A 1 92 ? -4.562 20.297 3.523 1 97.5 92 LEU A C 1
ATOM 718 O O . LEU A 1 92 ? -3.346 20.469 3.428 1 97.5 92 LEU A O 1
ATOM 722 N N . LEU A 1 93 ? -5.098 19.156 3.412 1 97.31 93 LEU A N 1
ATOM 723 C CA . LEU A 1 93 ? -4.289 18 3.059 1 97.31 93 LEU A CA 1
ATOM 724 C C . LEU A 1 93 ? -3.646 18.172 1.688 1 97.31 93 LEU A C 1
ATOM 726 O O . LEU A 1 93 ? -2.451 17.922 1.519 1 97.31 93 LEU A O 1
ATOM 730 N N . ILE A 1 94 ? -4.391 18.641 0.712 1 97.38 94 ILE A N 1
ATOM 731 C CA . ILE A 1 94 ? -3.883 18.875 -0.634 1 97.38 94 ILE A CA 1
ATOM 732 C C . ILE A 1 94 ? -2.754 19.906 -0.585 1 97.38 94 ILE A C 1
ATOM 734 O O . ILE A 1 94 ? -1.748 19.766 -1.285 1 97.38 94 ILE A O 1
ATOM 738 N N . SER A 1 95 ? -2.947 20.875 0.22 1 98.12 95 SER A N 1
ATOM 739 C CA . SER A 1 95 ? -1.907 21.891 0.379 1 98.12 95 SER A CA 1
ATOM 740 C C . SER A 1 95 ? -0.618 21.281 0.915 1 98.12 95 SER A C 1
ATOM 742 O O . SER A 1 95 ? 0.475 21.625 0.463 1 98.12 95 SER A O 1
ATOM 744 N N . LEU A 1 96 ? -0.718 20.406 1.883 1 98.31 96 LEU A N 1
ATOM 745 C CA . LEU A 1 96 ? 0.457 19.734 2.43 1 98.31 96 LEU A CA 1
ATOM 746 C C . LEU A 1 96 ? 1.146 18.875 1.362 1 98.31 96 LEU A C 1
ATOM 748 O O . LEU A 1 96 ? 2.371 18.922 1.229 1 98.31 96 LEU A O 1
ATOM 752 N N . LEU A 1 97 ? 0.367 18.141 0.624 1 98.44 97 LEU A N 1
ATOM 753 C CA . LEU A 1 97 ? 0.92 17.312 -0.447 1 98.44 97 LEU A CA 1
ATOM 754 C C . LEU A 1 97 ? 1.639 18.172 -1.479 1 98.44 97 LEU A C 1
ATOM 756 O O . LEU A 1 97 ? 2.74 17.828 -1.917 1 98.44 97 LEU A O 1
ATOM 760 N N . THR A 1 98 ? 1.042 19.25 -1.813 1 98.5 98 THR A N 1
ATOM 761 C CA . THR A 1 98 ? 1.612 20.188 -2.781 1 98.5 98 THR A CA 1
ATOM 762 C C . THR A 1 98 ? 2.922 20.766 -2.26 1 98.5 98 THR A C 1
ATOM 764 O O . THR A 1 98 ? 3.912 20.828 -2.992 1 98.5 98 THR A O 1
ATOM 767 N N . ARG A 1 99 ? 2.914 21.156 -1.095 1 98.19 99 ARG A N 1
ATOM 768 C CA . ARG A 1 99 ? 4.117 21.703 -0.472 1 98.19 99 ARG A CA 1
ATOM 769 C C . ARG A 1 99 ? 5.273 20.703 -0.553 1 98.19 99 ARG A C 1
ATOM 771 O O . ARG A 1 99 ? 6.391 21.078 -0.921 1 98.19 99 ARG A O 1
ATOM 778 N N . LEU A 1 100 ? 5.023 19.5 -0.257 1 98.25 100 LEU A N 1
ATOM 779 C CA . LEU A 1 100 ? 6.066 18.484 -0.283 1 98.25 100 LEU A CA 1
ATOM 780 C C . LEU A 1 100 ? 6.555 18.234 -1.708 1 98.25 100 LEU A C 1
ATOM 782 O O . LEU A 1 100 ? 7.754 18.062 -1.937 1 98.25 100 LEU A O 1
ATOM 786 N N . ALA A 1 101 ? 5.629 18.266 -2.633 1 98.38 101 ALA A N 1
ATOM 787 C CA . ALA A 1 101 ? 6.016 18.094 -4.031 1 98.38 101 ALA A CA 1
ATOM 788 C C . ALA A 1 101 ? 6.934 19.234 -4.484 1 98.38 101 ALA A C 1
ATOM 790 O O . ALA A 1 101 ? 7.922 19 -5.18 1 98.38 101 ALA A O 1
ATOM 791 N N . VAL A 1 102 ? 6.652 20.406 -4.086 1 97.81 102 VAL A N 1
ATOM 792 C CA . VAL A 1 102 ? 7.457 21.578 -4.441 1 97.81 102 VAL A CA 1
ATOM 793 C C . VAL A 1 102 ? 8.836 21.469 -3.795 1 97.81 102 VAL A C 1
ATOM 795 O O . VAL A 1 102 ? 9.852 21.688 -4.453 1 97.81 102 VAL A O 1
ATOM 798 N N . VAL A 1 103 ? 8.867 21.094 -2.57 1 96.62 103 VAL A N 1
ATOM 799 C CA . VAL A 1 103 ? 10.117 21.016 -1.825 1 96.62 103 VAL A CA 1
ATOM 800 C C . VAL A 1 103 ? 11.047 20 -2.488 1 96.62 103 VAL A C 1
ATOM 802 O O . VAL A 1 103 ? 12.25 20.219 -2.592 1 96.62 103 VAL A O 1
ATOM 805 N N . ILE A 1 104 ? 10.453 18.938 -2.949 1 96.38 104 ILE A N 1
ATOM 806 C CA . ILE A 1 104 ? 11.281 17.828 -3.428 1 96.38 104 ILE A CA 1
ATOM 807 C C . ILE A 1 104 ? 11.633 18.047 -4.898 1 96.38 104 ILE A C 1
ATOM 809 O O . ILE A 1 104 ? 12.773 17.828 -5.309 1 96.38 104 ILE A O 1
ATOM 813 N N . TRP A 1 105 ? 10.688 18.578 -5.676 1 97.19 105 TRP A N 1
ATOM 814 C CA . TRP A 1 105 ? 10.906 18.562 -7.117 1 97.19 105 TRP A CA 1
ATOM 815 C C . TRP A 1 105 ? 10.641 19.938 -7.727 1 97.19 105 TRP A C 1
ATOM 817 O O . TRP A 1 105 ? 10.891 20.141 -8.914 1 97.19 105 TRP A O 1
ATOM 827 N N . ASP A 1 106 ? 10.156 20.875 -6.922 1 97.38 106 ASP A N 1
ATOM 828 C CA . ASP A 1 106 ? 9.711 22.172 -7.422 1 97.38 106 ASP A CA 1
ATOM 829 C C . ASP A 1 106 ? 8.656 22.016 -8.516 1 97.38 106 ASP A C 1
ATOM 831 O O . ASP A 1 106 ? 8.75 22.641 -9.57 1 97.38 106 ASP A O 1
ATOM 835 N N . ARG A 1 107 ? 7.719 21.078 -8.305 1 97.44 107 ARG A N 1
ATOM 836 C CA . ARG A 1 107 ? 6.613 20.781 -9.211 1 97.44 107 ARG A CA 1
ATOM 837 C C . ARG A 1 107 ? 5.285 20.734 -8.461 1 97.44 107 ARG A C 1
ATOM 839 O O . ARG A 1 107 ? 5.238 20.312 -7.301 1 97.44 107 ARG A O 1
ATOM 846 N N . LYS A 1 108 ? 4.188 21.109 -9.086 1 97.19 108 LYS A N 1
ATOM 847 C CA . LYS A 1 108 ? 2.848 21.094 -8.508 1 97.19 108 LYS A CA 1
ATOM 848 C C . LYS A 1 108 ? 1.863 20.375 -9.422 1 97.19 108 LYS A C 1
ATOM 850 O O . LYS A 1 108 ? 0.649 20.531 -9.297 1 97.19 108 LYS A O 1
ATOM 855 N N . ASP A 1 109 ? 2.357 19.672 -10.438 1 96.75 109 ASP A N 1
ATOM 856 C CA . ASP A 1 109 ? 1.494 18.984 -11.391 1 96.75 109 ASP A CA 1
ATOM 857 C C . ASP A 1 109 ? 0.939 17.703 -10.789 1 96.75 109 ASP A C 1
ATOM 859 O O . ASP A 1 109 ? 1.402 17.25 -9.742 1 96.75 109 ASP A O 1
ATOM 863 N N . THR A 1 110 ? 0.023 17.094 -11.477 1 95.19 110 THR A N 1
ATOM 864 C CA . THR A 1 110 ? -0.705 15.93 -11 1 95.19 110 THR A CA 1
ATOM 865 C C . THR A 1 110 ? 0.252 14.773 -10.727 1 95.19 110 THR A C 1
ATOM 867 O O . THR A 1 110 ? 0.093 14.047 -9.734 1 95.19 110 THR A O 1
ATOM 870 N N . GLY A 1 111 ? 1.241 14.617 -11.586 1 96.19 111 GLY A N 1
ATOM 871 C CA . GLY A 1 111 ? 2.189 13.523 -11.406 1 96.19 111 GLY A CA 1
ATOM 872 C C . GLY A 1 111 ? 2.975 13.617 -10.109 1 96.19 111 GLY A C 1
ATOM 873 O O . GLY A 1 111 ? 3.146 12.625 -9.414 1 96.19 111 GLY A O 1
ATOM 874 N N . ALA A 1 112 ? 3.436 14.82 -9.852 1 97.69 112 ALA A N 1
ATOM 875 C CA . ALA A 1 112 ? 4.207 15.047 -8.633 1 97.69 112 ALA A CA 1
ATOM 876 C C . ALA A 1 112 ? 3.34 14.859 -7.391 1 97.69 112 ALA A C 1
ATOM 878 O O . ALA A 1 112 ? 3.744 14.18 -6.441 1 97.69 112 ALA A O 1
ATOM 879 N N . ILE A 1 113 ? 2.154 15.359 -7.406 1 97.25 113 ILE A N 1
ATOM 880 C CA . ILE A 1 113 ? 1.257 15.281 -6.258 1 97.25 113 ILE A CA 1
ATOM 881 C C . ILE A 1 113 ? 0.805 13.836 -6.051 1 97.25 113 ILE A C 1
ATOM 883 O O . ILE A 1 113 ? 0.72 13.359 -4.918 1 97.25 113 ILE A O 1
ATOM 887 N N . ASP A 1 114 ? 0.563 13.148 -7.121 1 95.75 114 ASP A N 1
ATOM 888 C CA . ASP A 1 114 ? 0.175 11.742 -7.039 1 95.75 114 ASP A CA 1
ATOM 889 C C . ASP A 1 114 ? 1.282 10.906 -6.41 1 95.75 114 ASP A C 1
ATOM 891 O O . ASP A 1 114 ? 1.006 9.969 -5.656 1 95.75 114 ASP A O 1
ATOM 895 N N . THR A 1 115 ? 2.455 11.234 -6.766 1 97.38 115 THR A N 1
ATOM 896 C CA . THR A 1 115 ? 3.588 10.508 -6.199 1 97.38 115 THR A CA 1
ATO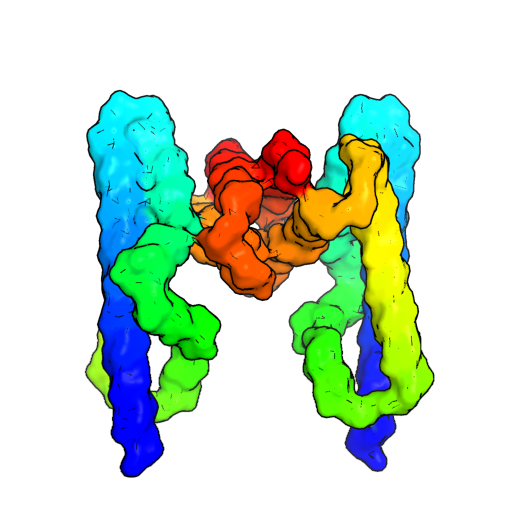M 897 C C . THR A 1 115 ? 3.68 10.734 -4.695 1 97.38 115 THR A C 1
ATOM 899 O O . THR A 1 115 ? 3.863 9.789 -3.93 1 97.38 115 THR A O 1
ATOM 902 N N . ILE A 1 116 ? 3.516 11.961 -4.238 1 98.19 116 ILE A N 1
ATOM 903 C CA . ILE A 1 116 ? 3.52 12.258 -2.809 1 98.19 116 ILE A CA 1
ATOM 904 C C . ILE A 1 116 ? 2.344 11.555 -2.137 1 98.19 116 ILE A C 1
ATOM 906 O O . ILE A 1 116 ? 2.48 11.016 -1.037 1 98.19 116 ILE A O 1
ATOM 910 N N . THR A 1 117 ? 1.187 11.555 -2.766 1 96.62 117 THR A N 1
ATOM 911 C CA . THR A 1 117 ? -0.013 10.906 -2.242 1 96.62 117 THR A CA 1
ATOM 912 C C . THR A 1 117 ? 0.222 9.414 -2.037 1 96.62 117 THR A C 1
ATOM 914 O O . THR A 1 117 ? -0.185 8.852 -1.019 1 96.62 117 THR A O 1
ATOM 917 N N . THR A 1 118 ? 0.842 8.766 -2.977 1 97.06 118 THR A N 1
ATOM 918 C CA . THR A 1 118 ? 1.217 7.363 -2.834 1 97.06 118 THR A CA 1
ATOM 919 C C . THR A 1 118 ? 2.055 7.148 -1.575 1 97.06 118 THR A C 1
ATOM 921 O O . THR A 1 118 ? 1.789 6.234 -0.794 1 97.06 118 THR A O 1
ATOM 924 N N . CYS A 1 119 ? 2.967 8.023 -1.336 1 98.25 119 CYS A N 1
ATOM 925 C CA . CYS A 1 119 ? 3.9 7.902 -0.222 1 98.25 119 CYS A CA 1
ATOM 926 C C . CYS A 1 119 ? 3.197 8.148 1.107 1 98.25 119 CYS A C 1
ATOM 928 O O . CYS A 1 119 ? 3.48 7.473 2.1 1 98.25 119 CYS A O 1
ATOM 930 N N . LEU A 1 120 ? 2.236 9.078 1.147 1 96.69 120 LEU A N 1
ATOM 931 C CA . LEU A 1 120 ? 1.688 9.555 2.414 1 96.69 120 LEU A CA 1
ATOM 932 C C . LEU A 1 120 ? 0.39 8.828 2.75 1 96.69 120 LEU A C 1
ATOM 934 O O . LEU A 1 120 ? -0.021 8.789 3.912 1 96.69 120 LEU A O 1
ATOM 938 N N . MET A 1 121 ? -0.276 8.305 1.785 1 93.25 121 MET A N 1
ATOM 939 C CA . MET A 1 121 ? -1.602 7.738 2.004 1 93.25 121 MET A CA 1
ATOM 940 C C . MET A 1 121 ? -1.617 6.25 1.66 1 93.25 121 MET A C 1
ATOM 942 O O . MET A 1 121 ? -1.882 5.414 2.523 1 93.25 121 MET A O 1
ATOM 946 N N . ASP A 1 122 ? -1.213 5.926 0.442 1 94.5 122 ASP A N 1
ATOM 947 C CA . ASP A 1 122 ? -1.383 4.562 -0.05 1 94.5 122 ASP A CA 1
ATOM 948 C C . ASP A 1 122 ? -0.437 3.598 0.663 1 94.5 122 ASP A C 1
ATOM 950 O O . ASP A 1 122 ? -0.867 2.564 1.181 1 94.5 122 ASP A O 1
ATOM 954 N N . LEU A 1 123 ? 0.794 3.994 0.757 1 97.06 123 LEU A N 1
ATOM 955 C CA . LEU A 1 123 ? 1.797 3.084 1.302 1 97.06 123 LEU A CA 1
ATOM 956 C C . LEU A 1 123 ? 1.592 2.883 2.799 1 97.06 123 LEU A C 1
ATOM 958 O O . LEU A 1 123 ? 1.604 1.748 3.283 1 97.06 123 LEU A O 1
ATOM 962 N N . PRO A 1 124 ? 1.381 3.928 3.609 1 96.31 124 PRO A N 1
ATOM 963 C CA . PRO A 1 124 ? 1.148 3.705 5.039 1 96.31 124 PRO A CA 1
ATOM 964 C C . PRO A 1 124 ? -0.074 2.83 5.309 1 96.31 124 PRO A C 1
ATOM 966 O O . PRO A 1 124 ? -0.053 1.997 6.219 1 96.31 124 PRO A O 1
ATOM 969 N N . THR A 1 125 ? -1.086 3.039 4.535 1 92.88 125 THR A N 1
ATOM 970 C CA . THR A 1 125 ? -2.289 2.229 4.691 1 92.88 125 THR A CA 1
ATOM 971 C C . THR A 1 125 ? -1.996 0.762 4.387 1 92.88 125 THR A C 1
ATOM 973 O O . THR A 1 125 ? -2.361 -0.124 5.16 1 92.88 125 THR A O 1
ATOM 976 N N . ALA A 1 126 ? -1.32 0.526 3.361 1 93.06 126 ALA A N 1
ATOM 977 C CA . ALA A 1 126 ? -1.029 -0.833 2.91 1 93.06 126 ALA A CA 1
ATOM 978 C C . ALA A 1 126 ? -0.082 -1.539 3.877 1 93.06 126 ALA A C 1
ATOM 980 O O . ALA A 1 126 ? -0.26 -2.723 4.176 1 93.06 126 ALA A O 1
ATOM 981 N N . VAL A 1 127 ? 0.873 -0.841 4.371 1 94.69 127 VAL A N 1
ATOM 982 C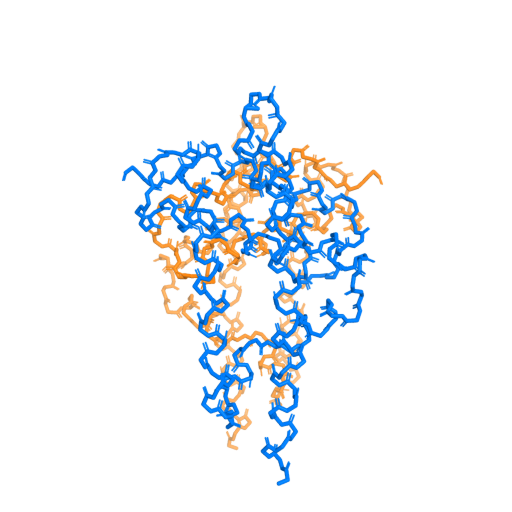 CA . VAL A 1 127 ? 1.974 -1.476 5.09 1 94.69 127 VAL A CA 1
ATOM 983 C C . VAL A 1 127 ? 1.667 -1.507 6.586 1 94.69 127 VAL A 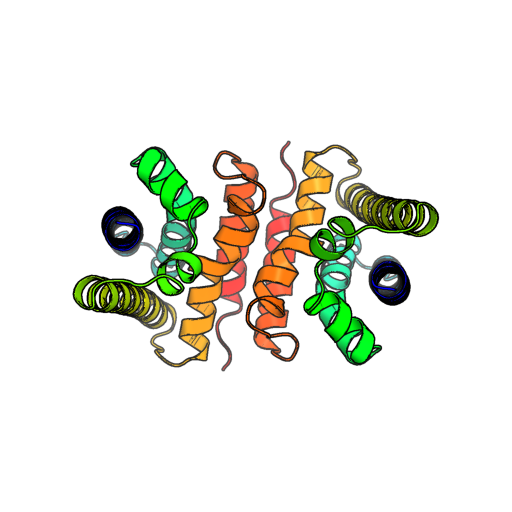C 1
ATOM 985 O O . VAL A 1 127 ? 1.995 -2.477 7.273 1 94.69 127 VAL A O 1
ATOM 988 N N . LEU A 1 128 ? 0.999 -0.502 7.078 1 92.94 128 LEU A N 1
ATOM 989 C CA . LEU A 1 128 ? 0.846 -0.388 8.523 1 92.94 128 LEU A CA 1
ATOM 990 C C . LEU A 1 128 ? -0.584 -0.707 8.945 1 92.94 128 LEU A C 1
ATOM 992 O O . LEU A 1 128 ? -0.801 -1.418 9.93 1 92.94 128 LEU A O 1
ATOM 996 N N . LEU A 1 129 ? -1.543 -0.25 8.203 1 86.94 129 LEU A N 1
ATOM 997 C CA . LEU A 1 129 ? -2.9 -0.227 8.734 1 86.94 129 LEU A CA 1
ATOM 998 C C . LEU A 1 129 ? -3.652 -1.502 8.359 1 86.94 129 LEU A C 1
ATOM 1000 O O . LEU A 1 129 ? -4.387 -2.057 9.188 1 86.94 129 LEU A O 1
ATOM 1004 N N . HIS A 1 130 ? -3.629 -1.943 7.082 1 79.44 130 HIS A N 1
ATOM 1005 C CA . HIS A 1 130 ? -4.422 -3.064 6.59 1 79.44 130 HIS A CA 1
ATOM 1006 C C . HIS A 1 130 ? -4.223 -4.301 7.461 1 79.44 130 HIS A C 1
ATOM 1008 O O . HIS A 1 130 ? -5.172 -5.043 7.719 1 79.44 130 HIS A O 1
ATOM 1014 N N . ARG A 1 131 ? -3.123 -4.527 8.039 1 78.81 131 ARG A N 1
ATOM 1015 C CA . ARG A 1 131 ? -2.922 -5.727 8.844 1 78.81 131 ARG A CA 1
ATOM 1016 C C . ARG A 1 131 ? -2.607 -5.363 10.289 1 78.81 131 ARG A C 1
ATOM 1018 O O . ARG A 1 131 ? -1.971 -6.141 11.008 1 78.81 131 ARG A O 1
ATOM 1025 N N . ASP A 1 132 ? -3.039 -4.199 10.672 1 85.31 132 ASP A N 1
ATOM 1026 C CA . ASP A 1 132 ? -2.895 -3.729 12.047 1 85.31 132 ASP A CA 1
ATOM 1027 C C . ASP A 1 132 ? -1.447 -3.855 12.516 1 85.31 132 ASP A C 1
ATOM 1029 O O . ASP A 1 132 ? -1.18 -4.465 13.555 1 85.31 132 ASP A O 1
ATOM 1033 N N . ARG A 1 133 ? -0.576 -3.242 11.781 1 86.94 133 ARG A N 1
ATOM 1034 C CA . ARG A 1 133 ? 0.854 -3.338 12.055 1 86.94 133 ARG A CA 1
ATOM 1035 C C . ARG A 1 133 ? 1.401 -2.012 12.578 1 86.94 133 ARG A C 1
ATOM 1037 O O . ARG A 1 133 ? 2.559 -1.67 12.328 1 86.94 133 ARG A O 1
ATOM 1044 N N . LEU A 1 134 ? 0.628 -1.219 13.258 1 88.31 134 LEU A N 1
ATOM 1045 C CA . LEU A 1 134 ? 1.067 0.082 13.75 1 88.31 134 LEU A CA 1
ATOM 1046 C C . LEU A 1 134 ? 2.189 -0.074 14.766 1 88.31 134 LEU A C 1
ATOM 1048 O O . LEU A 1 134 ? 3.08 0.775 14.852 1 88.31 134 LEU A O 1
ATOM 1052 N N . GLY A 1 135 ? 2.15 -1.147 15.469 1 88.81 135 GLY A N 1
ATOM 1053 C CA . GLY A 1 135 ? 3.168 -1.364 16.484 1 88.81 135 GLY A CA 1
ATOM 1054 C C . GLY A 1 135 ? 4.309 -2.242 16.016 1 88.81 135 GLY A C 1
ATOM 1055 O O . GLY A 1 135 ? 5.219 -2.561 16.781 1 88.81 135 GLY A O 1
ATOM 1056 N N . ASN A 1 136 ? 4.34 -2.605 14.812 1 92.75 136 ASN A N 1
ATOM 1057 C CA . ASN A 1 136 ? 5.352 -3.496 14.258 1 92.75 136 ASN A CA 1
ATOM 1058 C C . ASN A 1 136 ? 6.555 -2.717 13.727 1 92.75 136 ASN A C 1
ATOM 1060 O O . ASN A 1 136 ? 6.457 -2.045 12.695 1 92.75 136 ASN A O 1
ATOM 1064 N N . LYS A 1 137 ? 7.672 -2.836 14.391 1 94.19 137 LYS A N 1
ATOM 1065 C CA . LYS A 1 137 ? 8.867 -2.061 14.062 1 94.19 137 LYS A CA 1
ATOM 1066 C C . LYS A 1 137 ? 9.375 -2.408 12.664 1 94.19 137 LYS A C 1
ATOM 1068 O O . LYS A 1 137 ? 9.875 -1.539 11.945 1 94.19 137 LYS A O 1
ATOM 1073 N N . THR A 1 138 ? 9.32 -3.619 12.328 1 95.38 138 THR A N 1
ATOM 1074 C CA . THR A 1 138 ? 9.789 -4.039 11.016 1 95.38 138 THR A CA 1
ATOM 1075 C C . THR A 1 138 ? 8.906 -3.461 9.914 1 95.38 138 THR A C 1
ATOM 1077 O O . THR A 1 138 ? 9.398 -3.02 8.875 1 95.38 138 THR A O 1
ATOM 1080 N N . ALA A 1 139 ? 7.625 -3.49 10.156 1 95.31 139 ALA A N 1
ATOM 1081 C CA . ALA A 1 139 ? 6.703 -2.891 9.195 1 95.31 139 ALA A CA 1
ATOM 1082 C C . ALA A 1 139 ? 7.012 -1.408 8.992 1 95.31 139 ALA A C 1
ATOM 1084 O O . ALA A 1 139 ? 6.938 -0.899 7.871 1 95.31 139 ALA A O 1
ATOM 1085 N N . ARG A 1 140 ? 7.328 -0.764 10.07 1 96.06 140 ARG A N 1
ATOM 1086 C CA . ARG A 1 140 ? 7.676 0.651 9.984 1 96.06 140 ARG A CA 1
ATOM 1087 C C . ARG A 1 140 ? 8.93 0.859 9.148 1 96.06 140 ARG A C 1
ATOM 1089 O O . ARG A 1 140 ? 9 1.796 8.344 1 96.06 140 ARG A O 1
ATOM 1096 N N . LYS A 1 141 ? 9.875 0.015 9.312 1 97.44 141 LYS A N 1
ATOM 1097 C CA . LYS A 1 141 ? 11.078 0.073 8.492 1 97.44 141 LYS A CA 1
ATOM 1098 C C . LYS A 1 141 ? 10.766 -0.186 7.02 1 97.44 141 LYS A C 1
ATOM 1100 O O . LYS A 1 141 ? 11.352 0.438 6.133 1 97.44 141 LYS A O 1
ATOM 1105 N N . HIS A 1 142 ? 9.875 -1.149 6.766 1 98.06 142 HIS A N 1
ATOM 1106 C CA . HIS A 1 142 ? 9.422 -1.405 5.402 1 98.06 142 HIS A CA 1
ATOM 1107 C C . HIS A 1 142 ? 8.82 -0.152 4.777 1 98.06 142 HIS A C 1
ATOM 1109 O O . HIS A 1 142 ? 9.117 0.18 3.629 1 98.06 142 HIS A O 1
ATOM 1115 N N . LEU A 1 143 ? 7.965 0.524 5.578 1 97.94 143 LEU A N 1
ATOM 1116 C CA . LEU A 1 143 ? 7.312 1.737 5.094 1 97.94 143 LEU A CA 1
ATOM 1117 C C . LEU A 1 143 ? 8.344 2.797 4.723 1 97.94 143 LEU A C 1
ATOM 1119 O O . LEU A 1 143 ? 8.297 3.365 3.629 1 97.94 143 LEU A O 1
ATOM 1123 N N . HIS A 1 144 ? 9.305 3.004 5.613 1 98.06 144 HIS A N 1
ATOM 1124 C CA . HIS A 1 144 ? 10.336 4.004 5.359 1 98.06 144 HIS A CA 1
ATOM 1125 C C . HIS A 1 144 ? 11.109 3.684 4.086 1 98.06 144 HIS A C 1
ATOM 1127 O O . HIS A 1 144 ? 11.328 4.562 3.25 1 98.06 144 HIS A O 1
ATOM 1133 N N . ALA A 1 145 ? 11.477 2.451 3.975 1 98.12 145 ALA A N 1
ATOM 1134 C CA . ALA A 1 145 ? 12.25 2.02 2.816 1 98.12 145 ALA A CA 1
ATOM 1135 C C . ALA A 1 145 ? 11.453 2.178 1.527 1 98.12 145 ALA A C 1
ATOM 1137 O O . ALA A 1 145 ? 11.977 2.648 0.517 1 98.12 145 ALA A O 1
ATOM 1138 N N . ALA A 1 146 ? 10.211 1.775 1.561 1 98.31 146 ALA A N 1
ATOM 1139 C CA . ALA A 1 146 ? 9.352 1.875 0.383 1 98.31 146 ALA A CA 1
ATOM 1140 C C . ALA A 1 146 ? 9.156 3.33 -0.03 1 98.31 146 ALA A C 1
ATOM 1142 O O . ALA A 1 146 ? 9.227 3.66 -1.217 1 98.31 146 ALA A O 1
ATOM 1143 N N . VAL A 1 147 ? 8.875 4.211 0.931 1 98.5 147 VAL A N 1
ATOM 1144 C CA . VAL A 1 147 ? 8.68 5.629 0.655 1 98.5 147 VAL A CA 1
ATOM 1145 C C . VAL A 1 147 ? 9.938 6.207 0.007 1 98.5 147 VAL A C 1
ATOM 1147 O O . VAL A 1 147 ? 9.859 6.875 -1.028 1 98.5 147 VAL A O 1
ATOM 1150 N N . ARG A 1 148 ? 11.078 5.914 0.553 1 98.31 148 ARG A N 1
ATOM 1151 C CA . ARG A 1 148 ? 12.328 6.43 0 1 98.31 148 ARG A CA 1
ATOM 1152 C C . ARG A 1 148 ? 12.547 5.922 -1.42 1 98.31 148 ARG A C 1
ATOM 1154 O O . ARG A 1 148 ? 13.008 6.668 -2.287 1 98.31 148 ARG A O 1
ATOM 1161 N N . ALA A 1 149 ? 12.25 4.715 -1.636 1 98.31 149 ALA A N 1
ATOM 1162 C CA . ALA A 1 149 ? 12.438 4.113 -2.953 1 98.31 149 ALA A CA 1
ATOM 1163 C C . ALA A 1 149 ? 11.523 4.77 -3.988 1 98.31 149 ALA A C 1
ATOM 1165 O O . ALA A 1 149 ? 11.953 5.047 -5.113 1 98.31 149 ALA A O 1
ATOM 1166 N N . VAL A 1 150 ? 10.266 4.98 -3.648 1 98.31 150 VAL A N 1
ATOM 1167 C CA . VAL A 1 150 ? 9.312 5.625 -4.551 1 98.31 150 VAL A CA 1
ATOM 1168 C C . VAL A 1 150 ? 9.781 7.043 -4.863 1 98.31 150 VAL A C 1
ATOM 1170 O O . VAL A 1 150 ? 9.727 7.48 -6.016 1 98.31 150 VAL A O 1
ATOM 1173 N N . LEU A 1 151 ? 10.266 7.73 -3.84 1 98.12 151 LEU A N 1
ATOM 1174 C CA . LEU A 1 151 ? 10.734 9.102 -4.047 1 98.12 151 LEU A CA 1
ATOM 1175 C C . LEU A 1 151 ? 11.969 9.125 -4.945 1 98.12 151 LEU A C 1
ATOM 1177 O O . LEU A 1 151 ? 12.172 10.07 -5.711 1 98.12 151 LEU A O 1
ATOM 1181 N N . GLU A 1 152 ? 12.781 8.133 -4.836 1 97.25 152 GLU A N 1
ATOM 1182 C CA . GLU A 1 152 ? 13.961 8.039 -5.695 1 97.25 152 GLU A CA 1
ATOM 1183 C C . GLU A 1 152 ? 13.57 7.852 -7.156 1 97.25 152 GLU A C 1
ATOM 1185 O O . GLU A 1 152 ? 14.203 8.414 -8.055 1 97.25 152 GLU A O 1
ATOM 1190 N N . VAL A 1 153 ? 12.578 7.074 -7.418 1 97.38 153 VAL A N 1
ATOM 1191 C CA . VAL A 1 153 ? 12.055 6.938 -8.773 1 97.38 153 VAL A CA 1
ATOM 1192 C C . VAL A 1 153 ? 11.484 8.273 -9.242 1 97.38 153 VAL A C 1
ATOM 1194 O O . VAL A 1 153 ? 11.742 8.711 -10.367 1 97.38 153 VAL A O 1
ATOM 1197 N N . GLY A 1 154 ? 10.695 8.898 -8.375 1 97.38 154 GLY A N 1
ATOM 1198 C CA . GLY A 1 154 ? 10.148 10.219 -8.656 1 97.38 154 GLY A CA 1
ATOM 1199 C C . GLY A 1 154 ? 8.898 10.172 -9.516 1 97.38 154 GLY A C 1
ATOM 1200 O O . GLY A 1 154 ? 8.422 9.086 -9.875 1 97.38 154 GLY A O 1
ATOM 1201 N N . PRO A 1 155 ? 8.336 11.352 -9.758 1 96.88 155 PRO A N 1
ATOM 1202 C CA . PRO A 1 155 ? 7.133 11.461 -10.586 1 96.88 155 PRO A CA 1
ATOM 1203 C C . PRO A 1 155 ? 7.422 11.281 -12.078 1 96.88 155 PRO A C 1
ATOM 1205 O O . PRO A 1 155 ? 8.586 11.289 -12.484 1 96.88 155 PRO A O 1
ATOM 1208 N N . PRO A 1 156 ? 6.324 11.016 -12.844 1 94.44 156 PRO A N 1
ATOM 1209 C CA . PRO A 1 156 ? 6.547 11 -14.289 1 94.44 156 PRO A CA 1
ATOM 1210 C C . PRO A 1 156 ? 7.145 12.305 -14.805 1 94.44 156 PRO A C 1
ATOM 1212 O O . PRO A 1 156 ? 6.93 13.367 -14.211 1 94.44 156 PRO A O 1
ATOM 1215 N N . PRO A 1 157 ? 7.93 12.164 -15.93 1 89.5 157 PRO A N 1
ATOM 1216 C CA . PRO A 1 157 ? 8.547 13.375 -16.453 1 89.5 157 PRO A CA 1
ATOM 1217 C C . PRO A 1 157 ? 7.523 14.43 -16.891 1 89.5 157 PRO A C 1
ATOM 1219 O O . PRO A 1 157 ? 6.395 14.078 -17.234 1 89.5 157 PRO A O 1
ATOM 1222 N N . MET B 1 1 ? -33.125 -19.844 -6.551 1 59.38 1 MET B N 1
ATOM 1223 C CA . MET B 1 1 ? -32.844 -18.844 -7.574 1 59.38 1 MET B CA 1
ATOM 1224 C C . MET B 1 1 ? -31.594 -18.047 -7.215 1 59.38 1 MET B C 1
ATOM 1226 O O . MET B 1 1 ? -30.609 -18.047 -7.961 1 59.38 1 MET B O 1
ATOM 1230 N N . PHE B 1 2 ? -31.516 -17.203 -6.258 1 61.5 2 PHE B N 1
ATOM 1231 C CA . PHE B 1 2 ? -30.422 -16.391 -5.734 1 61.5 2 PHE B CA 1
ATOM 1232 C C . PHE B 1 2 ? -29.219 -17.25 -5.398 1 61.5 2 PHE B C 1
ATOM 1234 O O . PHE B 1 2 ? -28.078 -16.906 -5.734 1 61.5 2 PHE B O 1
ATOM 1241 N N . ALA B 1 3 ? -29.438 -18.391 -5.004 1 70.12 3 ALA B N 1
ATOM 1242 C CA . ALA B 1 3 ? -28.375 -19.312 -4.625 1 70.12 3 ALA B CA 1
ATOM 1243 C C . ALA B 1 3 ? -27.594 -19.781 -5.848 1 70.12 3 ALA B C 1
ATOM 1245 O O . ALA B 1 3 ? -26.375 -19.938 -5.793 1 70.12 3 ALA B O 1
ATOM 1246 N N . SER B 1 4 ? -28.375 -19.812 -6.918 1 79.12 4 SER B N 1
ATOM 1247 C CA . SER B 1 4 ? -27.766 -20.281 -8.164 1 79.12 4 SER B CA 1
ATOM 1248 C C . SER B 1 4 ? -26.844 -19.219 -8.766 1 79.12 4 SER B C 1
ATOM 1250 O O . SER B 1 4 ? -25.75 -19.531 -9.227 1 79.12 4 SER B O 1
ATOM 1252 N N . ARG B 1 5 ? -27.234 -17.984 -8.594 1 85.44 5 ARG B N 1
ATOM 1253 C CA . ARG B 1 5 ? -26.406 -16.906 -9.141 1 85.44 5 ARG B CA 1
ATOM 1254 C C . ARG B 1 5 ? -25.109 -16.75 -8.359 1 85.44 5 ARG B C 1
ATOM 1256 O O . ARG B 1 5 ? -24.047 -16.562 -8.953 1 85.44 5 ARG B O 1
ATOM 1263 N N . ALA B 1 6 ? -25.25 -16.875 -7.148 1 87.38 6 ALA B N 1
ATOM 1264 C CA . ALA B 1 6 ? -24.062 -16.797 -6.293 1 87.38 6 ALA B CA 1
ATOM 1265 C C . ALA B 1 6 ? -23.094 -17.938 -6.598 1 87.38 6 ALA B C 1
ATOM 1267 O O . ALA B 1 6 ? -21.875 -17.734 -6.602 1 87.38 6 ALA B O 1
ATOM 1268 N N . ALA B 1 7 ? -23.688 -19.047 -6.797 1 89.94 7 ALA B N 1
ATOM 1269 C CA . ALA B 1 7 ? -22.859 -20.219 -7.133 1 89.94 7 ALA B CA 1
ATOM 1270 C C . ALA B 1 7 ? -22.125 -20 -8.461 1 89.94 7 ALA B C 1
ATOM 1272 O O . ALA B 1 7 ? -20.938 -20.312 -8.578 1 89.94 7 ALA B O 1
ATOM 1273 N N . LEU B 1 8 ? -22.891 -19.484 -9.406 1 91.62 8 LEU B N 1
ATOM 1274 C CA . LEU B 1 8 ? -22.297 -19.234 -10.711 1 91.62 8 LEU B CA 1
ATOM 1275 C C . LEU B 1 8 ? -21.203 -18.172 -10.609 1 91.62 8 LEU B C 1
ATOM 1277 O O . LEU B 1 8 ? -20.125 -18.344 -11.164 1 91.62 8 LEU B O 1
ATOM 1281 N N . LEU B 1 9 ? -21.406 -17.125 -9.891 1 92.88 9 LEU B N 1
ATOM 1282 C CA . LEU B 1 9 ? -20.406 -16.078 -9.68 1 92.88 9 LEU B CA 1
ATOM 1283 C C . LEU B 1 9 ? -19.172 -16.641 -8.969 1 92.88 9 LEU B C 1
ATOM 1285 O O . LEU B 1 9 ? -18.047 -16.297 -9.32 1 92.88 9 LEU B O 1
ATOM 1289 N N . GLY B 1 10 ? -19.453 -17.469 -7.992 1 94.31 10 GLY B N 1
ATOM 1290 C CA . GLY B 1 10 ? -18.344 -18.109 -7.297 1 94.31 10 GLY B CA 1
ATOM 1291 C C . GLY B 1 10 ? -17.453 -18.922 -8.219 1 94.31 10 GLY B C 1
ATOM 1292 O O . GLY B 1 10 ? -16.234 -18.859 -8.109 1 94.31 10 GLY B O 1
ATOM 1293 N N . ARG B 1 11 ? -18.062 -19.625 -9.094 1 94.38 11 ARG B N 1
ATOM 1294 C CA . ARG B 1 11 ? -17.312 -20.469 -10.016 1 94.38 11 ARG B CA 1
ATOM 1295 C C . ARG B 1 11 ? -16.5 -19.625 -10.992 1 94.38 11 ARG B C 1
ATOM 1297 O O . ARG B 1 11 ? -15.336 -19.938 -11.273 1 94.38 11 ARG B O 1
ATOM 1304 N N . VAL B 1 12 ? -17.094 -18.609 -11.5 1 95.94 12 VAL B N 1
ATOM 1305 C CA . VAL B 1 12 ? -16.391 -17.75 -12.453 1 95.94 12 VAL B CA 1
ATOM 1306 C C . VAL B 1 12 ? -15.25 -17.031 -11.75 1 95.94 12 VAL B C 1
ATOM 1308 O O . VAL B 1 12 ? -14.156 -16.875 -12.312 1 95.94 12 VAL B O 1
ATOM 1311 N N . TRP B 1 13 ? -15.461 -16.594 -10.562 1 96.94 13 TRP B N 1
ATOM 1312 C CA . TRP B 1 13 ? -14.438 -15.938 -9.75 1 96.94 13 TRP B CA 1
ATOM 1313 C C . TRP B 1 13 ? -13.273 -16.891 -9.484 1 96.94 13 TRP B C 1
ATOM 1315 O O . TRP B 1 13 ? -12.109 -16.5 -9.578 1 96.94 13 TRP B O 1
ATOM 1325 N N . LEU B 1 14 ? -13.594 -18.125 -9.141 1 96.69 14 LEU B N 1
ATOM 1326 C CA . LEU B 1 14 ? -12.578 -19.141 -8.867 1 96.69 14 LEU B CA 1
ATOM 1327 C C . LEU B 1 14 ? -11.703 -19.375 -10.094 1 96.69 14 LEU B C 1
ATOM 1329 O O . LEU B 1 14 ? -10.477 -19.484 -9.977 1 96.69 14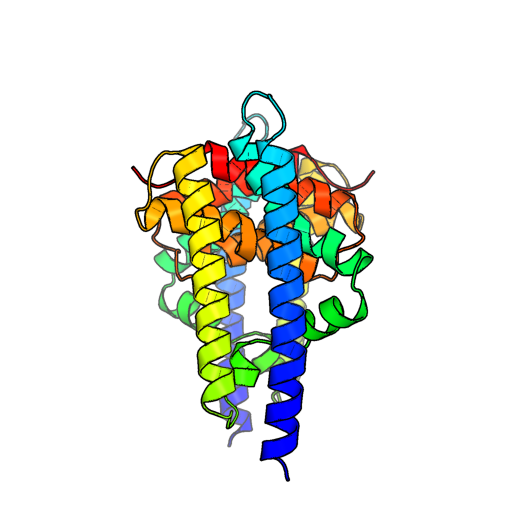 LEU B O 1
ATOM 1333 N N . ARG B 1 15 ? -12.375 -19.484 -11.195 1 97.38 15 ARG B N 1
ATOM 1334 C CA . ARG B 1 15 ? -11.625 -19.672 -12.43 1 97.38 15 ARG B CA 1
ATOM 1335 C C . ARG B 1 15 ? -10.664 -18.516 -12.68 1 97.38 15 ARG B C 1
ATOM 1337 O O . ARG B 1 15 ? -9.5 -18.719 -13.016 1 97.38 15 ARG B O 1
ATOM 1344 N N . ALA B 1 16 ? -11.117 -17.297 -12.453 1 97.62 16 ALA B N 1
ATOM 1345 C CA . ALA B 1 16 ? -10.289 -16.094 -12.594 1 97.62 16 ALA B CA 1
ATOM 1346 C C . ALA B 1 16 ? -9.156 -16.094 -11.57 1 97.62 16 ALA B C 1
ATOM 1348 O O . ALA B 1 16 ? -8.023 -15.742 -11.891 1 97.62 16 ALA B O 1
ATOM 1349 N N . GLY B 1 17 ? -9.469 -16.531 -10.352 1 97.81 17 GLY B N 1
ATOM 1350 C CA . GLY B 1 17 ? -8.461 -16.625 -9.305 1 97.81 17 GLY B CA 1
ATOM 1351 C C . GLY B 1 17 ? -7.352 -17.609 -9.617 1 97.81 17 GLY B C 1
ATOM 1352 O O . GLY B 1 17 ? -6.172 -17.297 -9.43 1 97.81 17 GLY B O 1
ATOM 1353 N N . TYR B 1 18 ? -7.707 -18.734 -10.102 1 97.88 18 TYR B N 1
ATOM 1354 C CA . TYR B 1 18 ? -6.719 -19.734 -10.484 1 97.88 18 TYR B CA 1
ATOM 1355 C C . TYR B 1 18 ? -5.867 -19.25 -11.648 1 97.88 18 TYR B C 1
ATOM 1357 O O . TYR B 1 18 ? -4.652 -19.469 -11.672 1 97.88 18 TYR B O 1
ATOM 1365 N N . ARG B 1 19 ? -6.477 -18.609 -12.625 1 97.94 19 ARG B N 1
ATOM 1366 C CA . ARG B 1 19 ? -5.73 -18.031 -13.734 1 97.94 19 ARG B CA 1
ATOM 1367 C C . ARG B 1 19 ? -4.707 -17.016 -13.25 1 97.94 19 ARG B C 1
ATOM 1369 O O . ARG B 1 19 ? -3.572 -16.984 -13.727 1 97.94 19 ARG B O 1
ATOM 1376 N N . PHE B 1 20 ? -5.133 -16.172 -12.336 1 98.38 20 PHE B N 1
ATOM 1377 C CA . PHE B 1 20 ? -4.234 -15.172 -11.789 1 98.38 20 PHE B CA 1
ATOM 1378 C C . PHE B 1 20 ? -3.039 -15.82 -11.102 1 98.38 20 PHE B C 1
ATOM 1380 O O . PHE B 1 20 ? -1.892 -15.445 -11.352 1 98.38 20 PHE B O 1
ATOM 1387 N N . LEU B 1 21 ? -3.357 -16.797 -10.203 1 98.19 21 LEU B N 1
ATOM 1388 C CA . LEU B 1 21 ? -2.281 -17.453 -9.477 1 98.19 21 LEU B CA 1
ATOM 1389 C C . LEU B 1 21 ? -1.347 -18.188 -10.438 1 98.19 21 LEU B C 1
ATOM 1391 O O . LEU B 1 21 ? -0.132 -18.219 -10.227 1 98.19 21 LEU B O 1
ATOM 1395 N N . LYS B 1 22 ? -1.898 -18.797 -11.445 1 98.06 22 LYS B N 1
ATOM 1396 C CA . LYS B 1 22 ? -1.075 -19.438 -12.469 1 98.06 22 LYS B CA 1
ATOM 1397 C C . LYS B 1 22 ? -0.153 -18.422 -13.148 1 98.06 22 LYS B C 1
ATOM 1399 O O . LYS B 1 22 ? 1.024 -18.703 -13.375 1 98.06 22 LYS B O 1
ATOM 1404 N N . THR B 1 23 ? -0.677 -17.25 -13.516 1 98 23 THR B N 1
ATOM 1405 C CA . THR B 1 23 ? 0.123 -16.188 -14.102 1 98 23 THR B CA 1
ATOM 1406 C C . THR B 1 23 ? 1.236 -15.75 -13.148 1 98 23 THR B C 1
ATOM 1408 O O . THR B 1 23 ? 2.393 -15.625 -13.555 1 98 23 THR B O 1
ATOM 1411 N N . GLN B 1 24 ? 0.882 -15.539 -11.93 1 98.06 24 GLN B N 1
ATOM 1412 C CA . GLN B 1 24 ? 1.848 -15.133 -10.914 1 98.06 24 GLN B CA 1
ATOM 1413 C C . GLN B 1 24 ? 2.943 -16.188 -10.75 1 98.06 24 GLN B C 1
ATOM 1415 O O . GLN B 1 24 ? 4.129 -15.852 -10.719 1 98.06 24 GLN B O 1
ATOM 1420 N N . THR B 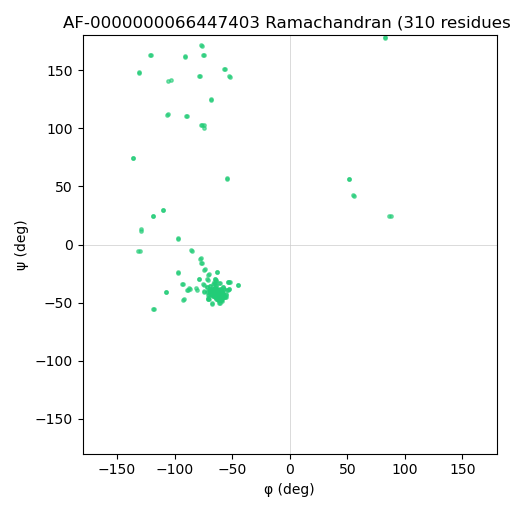1 25 ? 2.594 -17.453 -10.672 1 98.12 25 THR B N 1
ATOM 1421 C CA . THR B 1 25 ? 3.537 -18.562 -10.516 1 98.12 25 THR B CA 1
ATOM 1422 C C . THR B 1 25 ? 4.457 -18.656 -11.727 1 98.12 25 THR B C 1
ATOM 1424 O O . THR B 1 25 ? 5.656 -18.891 -11.586 1 98.12 25 THR B O 1
ATOM 1427 N N . ALA B 1 26 ? 3.891 -18.453 -12.867 1 97.81 26 ALA B N 1
ATOM 1428 C CA . ALA B 1 26 ? 4.688 -18.516 -14.086 1 97.81 26 ALA B CA 1
ATOM 1429 C C . ALA B 1 26 ? 5.746 -17.422 -14.109 1 97.81 26 ALA B C 1
ATOM 1431 O O . ALA B 1 26 ? 6.879 -17.641 -14.531 1 97.81 26 ALA B O 1
ATOM 1432 N N . LEU B 1 27 ? 5.402 -16.297 -13.727 1 97.75 27 LEU B N 1
ATOM 1433 C CA . LEU B 1 27 ? 6.344 -15.188 -13.672 1 97.75 27 LEU B CA 1
ATOM 1434 C C . LEU B 1 27 ? 7.48 -15.484 -12.695 1 97.75 27 LEU B C 1
ATOM 1436 O O . LEU B 1 27 ? 8.641 -15.195 -12.984 1 97.75 27 LEU B O 1
ATOM 1440 N N . VAL B 1 28 ? 7.145 -16.062 -11.539 1 97.88 28 VAL B N 1
ATOM 1441 C CA . VAL B 1 28 ? 8.133 -16.438 -10.539 1 97.88 28 VAL B CA 1
ATOM 1442 C C . VAL B 1 28 ? 9.086 -17.484 -11.125 1 97.88 28 VAL B C 1
ATOM 1444 O O . VAL B 1 28 ? 10.305 -17.359 -11.008 1 97.88 28 VAL B O 1
ATOM 1447 N N . ASP B 1 29 ? 8.492 -18.484 -11.766 1 97.25 29 ASP B N 1
ATOM 1448 C CA . ASP B 1 29 ? 9.297 -19.547 -12.359 1 97.25 29 ASP B CA 1
ATOM 1449 C C . ASP B 1 29 ? 10.266 -18.984 -13.398 1 97.25 29 ASP B C 1
ATOM 1451 O O . ASP B 1 29 ? 11.43 -19.391 -13.445 1 97.25 29 ASP B O 1
ATOM 1455 N N . GLN B 1 30 ? 9.766 -18.125 -14.195 1 96.5 30 GLN B N 1
ATOM 1456 C CA . GLN B 1 30 ? 10.602 -17.5 -15.219 1 96.5 30 GLN B CA 1
ATOM 1457 C C . GLN B 1 30 ? 11.758 -16.734 -14.594 1 96.5 30 GLN B C 1
ATOM 1459 O O . GLN B 1 30 ? 12.898 -16.844 -15.039 1 96.5 30 GLN B O 1
ATOM 1464 N N . ALA B 1 31 ? 11.508 -15.984 -13.617 1 96.12 31 ALA B N 1
ATOM 1465 C CA . ALA B 1 31 ? 12.539 -15.172 -12.969 1 96.12 31 ALA B CA 1
ATOM 1466 C C . ALA B 1 31 ? 13.57 -16.062 -12.273 1 96.12 31 ALA B C 1
ATOM 1468 O O . ALA B 1 31 ? 14.773 -15.773 -12.32 1 96.12 31 ALA B O 1
ATOM 1469 N N . LEU B 1 32 ? 13.133 -17.094 -11.633 1 95.56 32 LEU B N 1
ATOM 1470 C CA . LEU B 1 32 ? 14.031 -17.969 -10.883 1 95.56 32 LEU B CA 1
ATOM 1471 C C . LEU B 1 32 ? 14.906 -18.781 -11.828 1 95.56 32 LEU B C 1
ATOM 1473 O O . LEU B 1 32 ? 15.977 -19.25 -11.438 1 95.56 32 LEU B O 1
ATOM 1477 N N . SER B 1 33 ? 14.414 -18.969 -12.945 1 93.88 33 SER B N 1
ATOM 1478 C CA . SER B 1 33 ? 15.188 -19.734 -13.922 1 93.88 33 SER B CA 1
ATOM 1479 C C . SER B 1 33 ? 16.297 -18.891 -14.539 1 93.88 33 SER B C 1
ATOM 1481 O O . SER B 1 33 ? 17.219 -19.406 -15.164 1 93.88 33 SER B O 1
ATOM 1483 N N . ALA B 1 34 ? 16.203 -17.641 -14.281 1 84.06 34 ALA B N 1
ATOM 1484 C CA . ALA B 1 34 ? 17.234 -16.75 -14.812 1 84.06 34 ALA B CA 1
ATOM 1485 C C . ALA B 1 34 ? 18.516 -16.844 -14 1 84.06 34 ALA B C 1
ATOM 1487 O O . ALA B 1 34 ? 18.469 -17.047 -12.781 1 84.06 34 ALA B O 1
ATOM 1488 N N . SER B 1 35 ? 19.516 -17.484 -14.422 1 74.38 35 SER B N 1
ATOM 1489 C CA . SER B 1 35 ? 20.812 -17.688 -13.781 1 74.38 35 SER B CA 1
ATOM 1490 C C . SER B 1 35 ? 21.453 -16.359 -13.406 1 74.38 35 SER B C 1
ATOM 1492 O O . SER B 1 35 ? 22.531 -16 -13.93 1 74.38 35 SER B O 1
ATOM 1494 N N . VAL B 1 36 ? 20.703 -15.57 -12.586 1 71.81 36 VAL B N 1
ATOM 1495 C CA . VAL B 1 36 ? 21.25 -14.273 -12.203 1 71.81 36 VAL B CA 1
ATOM 1496 C C . VAL B 1 36 ? 21.359 -14.188 -10.68 1 71.81 36 VAL B C 1
ATOM 1498 O O . VAL B 1 36 ? 20.641 -14.891 -9.961 1 71.81 36 VAL B O 1
ATOM 1501 N N . ARG B 1 37 ? 22.141 -13.25 -10.289 1 71.19 37 ARG B N 1
ATOM 1502 C CA . ARG B 1 37 ? 22.281 -12.914 -8.875 1 71.19 37 ARG B CA 1
ATOM 1503 C C . ARG B 1 37 ? 21.016 -12.289 -8.328 1 71.19 37 ARG B C 1
ATOM 1505 O O . ARG B 1 37 ? 20.219 -11.711 -9.078 1 71.19 37 ARG B O 1
ATOM 1512 N N . ARG B 1 38 ? 20.547 -12.617 -7.582 1 87.94 38 ARG B N 1
ATOM 1513 C CA . ARG B 1 38 ? 19.406 -12.102 -6.836 1 87.94 38 ARG B CA 1
ATOM 1514 C C . ARG B 1 38 ? 18.094 -12.57 -7.449 1 87.94 38 ARG B C 1
ATOM 1516 O O . ARG B 1 38 ? 17.109 -11.812 -7.492 1 87.94 38 ARG B O 1
ATOM 1523 N N . ALA B 1 39 ? 18.156 -13.633 -8.109 1 92 39 ALA B N 1
ATOM 1524 C CA . ALA B 1 39 ? 16.984 -14.227 -8.758 1 92 39 ALA B CA 1
ATOM 1525 C C . ALA B 1 39 ? 15.773 -14.227 -7.828 1 92 39 ALA B C 1
ATOM 1527 O O . ALA B 1 39 ? 14.641 -14.055 -8.273 1 92 39 ALA B O 1
ATOM 1528 N N . GLY B 1 40 ? 16.016 -14.414 -6.582 1 95.38 40 GLY B N 1
ATOM 1529 C CA . GLY B 1 40 ? 14.93 -14.414 -5.609 1 95.38 40 GLY B CA 1
ATOM 1530 C C . GLY B 1 40 ? 14.203 -13.086 -5.531 1 95.38 40 GLY B C 1
ATOM 1531 O O . GLY B 1 40 ? 12.977 -13.047 -5.535 1 95.38 40 GLY B O 1
ATOM 1532 N N . VAL B 1 41 ? 14.93 -12.062 -5.473 1 96.56 41 VAL B N 1
ATOM 1533 C CA . VAL B 1 41 ? 14.352 -10.719 -5.402 1 96.56 41 VAL B CA 1
ATOM 1534 C C . VAL B 1 41 ? 13.57 -10.422 -6.68 1 96.56 41 VAL B C 1
ATOM 1536 O O . VAL B 1 41 ? 12.438 -9.953 -6.625 1 96.56 41 VAL B O 1
ATOM 1539 N N . GLU B 1 42 ? 14.125 -10.727 -7.828 1 96.25 42 GLU B N 1
ATOM 1540 C CA . GLU B 1 42 ? 13.453 -10.477 -9.102 1 96.25 42 GLU B CA 1
ATOM 1541 C C . GLU B 1 42 ? 12.195 -11.328 -9.234 1 96.25 42 GLU B C 1
ATOM 1543 O O . GLU B 1 42 ? 11.211 -10.898 -9.844 1 96.25 42 GLU B O 1
ATOM 1548 N N . ALA B 1 43 ? 12.234 -12.484 -8.68 1 97.88 43 ALA B N 1
ATOM 1549 C CA . ALA B 1 43 ? 11.039 -13.328 -8.672 1 97.88 43 ALA B CA 1
ATOM 1550 C C . ALA B 1 43 ? 9.898 -12.656 -7.91 1 97.88 43 ALA B C 1
ATOM 1552 O O . ALA B 1 43 ? 8.742 -12.695 -8.352 1 97.88 43 ALA B O 1
ATOM 1553 N N . VAL B 1 44 ? 10.203 -12.055 -6.754 1 98.19 44 VAL B N 1
ATOM 1554 C CA . VAL B 1 44 ? 9.188 -11.359 -5.969 1 98.19 44 VAL B CA 1
ATOM 1555 C C . VAL B 1 44 ? 8.703 -10.133 -6.734 1 98.19 44 VAL B C 1
ATOM 1557 O O . VAL B 1 44 ? 7.5 -9.852 -6.77 1 98.19 44 VAL B O 1
ATOM 1560 N N . VAL B 1 45 ? 9.547 -9.422 -7.379 1 97.88 45 VAL B N 1
ATOM 1561 C CA . VAL B 1 45 ? 9.164 -8.258 -8.18 1 97.88 45 VAL B CA 1
ATOM 1562 C C . VAL B 1 45 ? 8.25 -8.695 -9.32 1 97.88 45 VAL B C 1
ATOM 1564 O O . VAL B 1 45 ? 7.215 -8.062 -9.562 1 97.88 45 VAL B O 1
ATOM 1567 N N . ALA B 1 46 ? 8.633 -9.75 -9.984 1 97.31 46 ALA B N 1
ATOM 1568 C CA . ALA B 1 46 ? 7.82 -10.281 -11.078 1 97.31 46 ALA B CA 1
ATOM 1569 C C . ALA B 1 46 ? 6.438 -10.695 -10.578 1 97.31 46 ALA B C 1
ATOM 1571 O O . ALA B 1 46 ? 5.426 -10.414 -11.227 1 97.31 46 ALA B O 1
ATOM 1572 N N . ALA B 1 47 ? 6.43 -11.391 -9.453 1 97.94 47 ALA B N 1
ATOM 1573 C CA . ALA B 1 47 ? 5.16 -11.805 -8.852 1 97.94 47 ALA B CA 1
ATOM 1574 C C . ALA B 1 47 ? 4.297 -10.594 -8.516 1 97.94 47 ALA B C 1
ATOM 1576 O O . ALA B 1 47 ? 3.082 -10.609 -8.727 1 97.94 47 ALA B O 1
ATOM 1577 N N . ALA B 1 48 ? 4.91 -9.562 -7.965 1 97.81 48 ALA B N 1
ATOM 1578 C CA . ALA B 1 48 ? 4.195 -8.336 -7.617 1 97.81 48 ALA B CA 1
ATOM 1579 C C . ALA B 1 48 ? 3.627 -7.664 -8.859 1 97.81 48 ALA B C 1
ATOM 1581 O O . ALA B 1 48 ? 2.604 -6.98 -8.797 1 97.81 48 ALA B O 1
ATOM 1582 N N . ASP B 1 49 ? 4.164 -7.895 -9.977 1 95.62 49 ASP B N 1
ATOM 1583 C CA . ASP B 1 49 ? 3.77 -7.305 -11.25 1 95.62 49 ASP B CA 1
ATOM 1584 C C . ASP B 1 49 ? 2.631 -8.094 -11.891 1 95.62 49 ASP B C 1
ATOM 1586 O O . ASP B 1 49 ? 2.082 -7.676 -12.914 1 95.62 49 ASP B O 1
ATOM 1590 N N . ALA B 1 50 ? 2.268 -9.102 -11.367 1 96.94 50 ALA B N 1
ATOM 1591 C CA . ALA B 1 50 ? 1.334 -10.055 -11.969 1 96.94 50 ALA B CA 1
ATOM 1592 C C . ALA B 1 50 ? 0.012 -9.375 -12.32 1 96.94 50 ALA B C 1
ATOM 1594 O O . ALA B 1 50 ? -0.587 -9.664 -13.352 1 96.94 50 ALA B O 1
ATOM 1595 N N . PRO B 1 51 ? -0.523 -8.445 -11.531 1 96.62 51 PRO B N 1
ATOM 1596 C CA . PRO B 1 51 ? -1.783 -7.805 -11.914 1 96.62 51 PRO B CA 1
ATOM 1597 C C . PRO B 1 51 ? -1.707 -7.117 -13.273 1 96.62 51 PRO B C 1
ATOM 1599 O O . PRO B 1 51 ? -2.686 -7.117 -14.023 1 96.62 51 PRO B O 1
ATOM 1602 N N . VAL B 1 52 ? -0.625 -6.539 -13.602 1 95.88 52 VAL B N 1
ATOM 1603 C CA . VAL B 1 52 ? -0.451 -5.852 -14.875 1 95.88 52 VAL B CA 1
ATOM 1604 C C . VAL B 1 52 ? -0.477 -6.863 -16.016 1 95.88 52 VAL B C 1
ATOM 1606 O O . VAL B 1 52 ? -1.234 -6.703 -16.984 1 95.88 52 VAL B O 1
ATOM 1609 N N . VAL B 1 53 ? 0.304 -7.879 -15.898 1 96.44 53 VAL B N 1
ATOM 1610 C CA . VAL B 1 53 ? 0.391 -8.922 -16.922 1 96.44 53 VAL B CA 1
ATOM 1611 C C . VAL B 1 53 ? -0.96 -9.617 -17.062 1 96.44 53 VAL B C 1
ATOM 1613 O O . VAL B 1 53 ? -1.433 -9.852 -18.172 1 96.44 53 VAL B O 1
ATOM 1616 N N . PHE B 1 54 ? -1.556 -9.867 -15.945 1 97.5 54 PHE B N 1
ATOM 1617 C CA . PHE B 1 54 ? -2.838 -10.555 -15.914 1 97.5 54 PHE B CA 1
ATOM 1618 C C . PHE B 1 54 ? -3.916 -9.734 -16.609 1 97.5 54 PHE B C 1
ATOM 1620 O O . PHE B 1 54 ? -4.738 -10.281 -17.344 1 97.5 54 PHE B O 1
ATOM 1627 N N . ALA B 1 55 ? -3.947 -8.492 -16.344 1 95.69 55 ALA B N 1
ATOM 1628 C CA . ALA B 1 55 ? -4.922 -7.605 -16.984 1 95.69 55 ALA B CA 1
ATOM 1629 C C . ALA B 1 55 ? -4.754 -7.59 -18.5 1 95.69 55 ALA B C 1
ATOM 1631 O O . ALA B 1 55 ? -5.73 -7.469 -19.234 1 95.69 55 ALA B O 1
ATOM 1632 N N . GLU B 1 56 ? -3.568 -7.719 -18.938 1 95.31 56 GLU B N 1
ATOM 1633 C CA . GLU B 1 56 ? -3.279 -7.754 -20.375 1 95.31 56 GLU B CA 1
ATOM 1634 C C . GLU B 1 56 ? -3.693 -9.086 -20.984 1 95.31 56 GLU B C 1
ATOM 1636 O O . GLU B 1 56 ? -4.281 -9.125 -22.078 1 95.31 56 GLU B O 1
ATOM 1641 N N . GLN B 1 57 ? -3.473 -10.172 -20.328 1 96.44 57 GLN B N 1
ATOM 1642 C CA . GLN B 1 57 ? -3.717 -11.516 -20.828 1 96.44 57 GLN B CA 1
ATOM 1643 C C . GLN B 1 57 ? -5.188 -11.898 -20.703 1 96.44 57 GLN B C 1
ATOM 1645 O O . GLN B 1 57 ? -5.742 -12.57 -21.562 1 96.44 57 GLN B O 1
ATOM 1650 N N . TYR B 1 58 ? -5.766 -11.469 -19.578 1 97.31 58 TYR B N 1
ATOM 1651 C CA . TYR B 1 58 ? -7.141 -11.844 -19.25 1 97.31 58 TYR B CA 1
ATOM 1652 C C . TYR B 1 58 ? -7.918 -10.633 -18.734 1 97.31 58 TYR B C 1
ATOM 1654 O O . TYR B 1 58 ? -8.312 -10.594 -17.578 1 97.31 58 TYR B O 1
ATOM 1662 N N . PRO B 1 59 ? -8.32 -9.688 -19.625 1 95.62 59 PRO B N 1
ATOM 1663 C CA . PRO B 1 59 ? -8.922 -8.422 -19.188 1 95.62 59 PRO B CA 1
ATOM 1664 C C . PRO B 1 59 ? -10.25 -8.625 -18.453 1 95.62 59 PRO B C 1
ATOM 1666 O O . PRO B 1 59 ? -10.508 -7.973 -17.438 1 95.62 59 PRO B O 1
ATOM 1669 N N . ASP B 1 60 ? -11.016 -9.57 -18.953 1 95.44 60 ASP B N 1
ATOM 1670 C CA . ASP B 1 60 ? -12.32 -9.789 -18.328 1 95.44 60 ASP B CA 1
ATOM 1671 C C . ASP B 1 60 ? -12.164 -10.422 -16.938 1 95.44 60 ASP B C 1
ATOM 1673 O O . ASP B 1 60 ? -12.844 -10.023 -16 1 95.44 60 ASP B O 1
ATOM 1677 N N . SER B 1 61 ? -11.312 -11.375 -16.812 1 96.38 61 SER B N 1
ATOM 1678 C CA . SER B 1 61 ? -11.039 -12 -15.523 1 96.38 61 SER B CA 1
ATOM 1679 C C . SER B 1 61 ? -10.477 -10.992 -14.531 1 96.38 61 SER B C 1
ATOM 1681 O O . SER B 1 61 ? -10.844 -10.992 -13.359 1 96.38 61 SER B O 1
ATOM 1683 N N . SER B 1 62 ? -9.602 -10.141 -15.008 1 95.62 62 SER B N 1
ATOM 1684 C CA . SER B 1 62 ? -9.016 -9.102 -14.156 1 95.62 62 SER B CA 1
ATOM 1685 C C . SER B 1 62 ? -10.078 -8.164 -13.609 1 95.62 62 SER B C 1
ATOM 1687 O O . SER B 1 62 ? -10.117 -7.891 -12.406 1 95.62 62 SER B O 1
ATOM 1689 N N . ARG B 1 63 ? -10.93 -7.73 -14.438 1 93.38 63 ARG B N 1
ATOM 1690 C CA . ARG B 1 63 ? -12.016 -6.844 -14.031 1 93.38 63 ARG B CA 1
ATOM 1691 C C . ARG B 1 63 ? -12.898 -7.508 -12.984 1 93.38 63 ARG B C 1
ATOM 1693 O O . ARG B 1 63 ? -13.312 -6.867 -12.016 1 93.38 63 ARG B O 1
ATOM 1700 N N . LEU B 1 64 ? -13.164 -8.773 -13.172 1 95.06 64 LEU B N 1
ATOM 1701 C CA . LEU B 1 64 ? -14.008 -9.508 -12.242 1 95.06 64 LEU B CA 1
ATOM 1702 C C . LEU B 1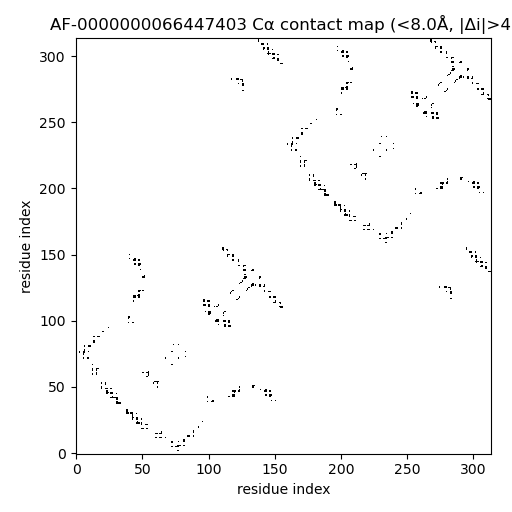 64 ? -13.375 -9.555 -10.852 1 95.06 64 LEU B C 1
ATOM 1704 O O . LEU B 1 64 ? -14.031 -9.25 -9.859 1 95.06 64 LEU B O 1
ATOM 1708 N N . LEU B 1 65 ? -12.109 -9.898 -10.773 1 94.06 65 LEU B N 1
ATOM 1709 C CA . LEU B 1 65 ? -11.422 -10.008 -9.492 1 94.06 65 LEU B CA 1
ATOM 1710 C C . LEU B 1 65 ? -11.328 -8.656 -8.805 1 94.06 65 LEU B C 1
ATOM 1712 O O . LEU B 1 65 ? -11.367 -8.57 -7.574 1 94.06 65 LEU B O 1
ATOM 1716 N N . LEU B 1 66 ? -11.266 -7.57 -9.562 1 89.38 66 LEU B N 1
ATOM 1717 C CA . LEU B 1 66 ? -11.156 -6.227 -9.008 1 89.38 66 LEU B CA 1
ATOM 1718 C C . LEU B 1 66 ? -12.508 -5.73 -8.516 1 89.38 66 LEU B C 1
ATOM 1720 O O . LEU B 1 66 ? -12.578 -4.941 -7.574 1 89.38 66 LEU B O 1
ATOM 1724 N N . THR B 1 67 ? -13.523 -6.16 -9.109 1 88.81 67 THR B N 1
ATOM 1725 C CA . THR B 1 67 ? -14.859 -5.68 -8.797 1 88.81 67 THR B CA 1
ATOM 1726 C C . THR B 1 67 ? -15.484 -6.5 -7.672 1 88.81 67 THR B C 1
ATOM 1728 O O . THR B 1 67 ? -16.188 -5.957 -6.82 1 88.81 67 THR B O 1
ATOM 1731 N N . VAL B 1 68 ? -15.234 -7.785 -7.719 1 89.81 68 VAL B N 1
ATOM 1732 C CA . VAL B 1 68 ? -15.82 -8.688 -6.73 1 89.81 68 VAL B CA 1
ATOM 1733 C C . VAL B 1 68 ? -14.75 -9.133 -5.742 1 89.81 68 VAL B C 1
ATOM 1735 O O . VAL B 1 68 ? -13.875 -9.938 -6.082 1 89.81 68 VAL B O 1
ATOM 1738 N N . ARG B 1 69 ? -14.969 -8.641 -4.566 1 86.5 69 ARG B N 1
ATOM 1739 C CA . ARG B 1 69 ? -14.039 -9.055 -3.518 1 86.5 69 ARG B CA 1
ATOM 1740 C C . ARG B 1 69 ? -14.367 -10.461 -3.021 1 86.5 69 ARG B C 1
ATOM 1742 O O . ARG B 1 69 ? -15.539 -10.836 -2.922 1 86.5 69 ARG B O 1
ATOM 1749 N N . ARG B 1 70 ? -13.305 -11.188 -2.684 1 85.94 70 ARG B N 1
ATOM 1750 C CA . ARG B 1 70 ? -13.445 -12.547 -2.174 1 85.94 70 ARG B CA 1
ATOM 1751 C C . ARG B 1 70 ? -14.391 -12.586 -0.978 1 85.94 70 ARG B C 1
ATOM 1753 O O . ARG B 1 70 ? -15.203 -13.508 -0.85 1 85.94 70 ARG B O 1
ATOM 1760 N N . GLU B 1 71 ? -14.312 -11.586 -0.125 1 85.06 71 GLU B N 1
ATOM 1761 C CA . GLU B 1 71 ? -15.109 -11.531 1.094 1 85.06 71 GLU B CA 1
ATOM 1762 C C . GLU B 1 71 ? -16.594 -11.438 0.771 1 85.06 71 GLU B C 1
ATOM 1764 O O . GLU B 1 71 ? -17.438 -11.922 1.534 1 85.06 71 GLU B O 1
ATOM 1769 N N . GLU B 1 72 ? -16.891 -10.727 -0.299 1 83.62 72 GLU B N 1
ATOM 1770 C CA . GLU B 1 72 ? -18.281 -10.609 -0.733 1 83.62 72 GLU B CA 1
ATOM 1771 C C . GLU B 1 72 ? -18.828 -11.961 -1.163 1 83.62 72 GLU B C 1
ATOM 1773 O O . GLU B 1 72 ? -20 -12.266 -0.904 1 83.62 72 GLU B O 1
ATOM 1778 N N . LEU B 1 73 ? -18.016 -12.781 -1.81 1 85.5 73 LEU B N 1
ATOM 1779 C CA . LEU B 1 73 ? -18.422 -14.125 -2.211 1 85.5 73 LEU B CA 1
ATOM 1780 C C . LEU B 1 73 ? -18.672 -15 -0.991 1 85.5 73 LEU B C 1
ATOM 1782 O O . LEU B 1 73 ? -19.656 -15.742 -0.947 1 85.5 73 LEU B O 1
ATOM 1786 N N . LEU B 1 74 ? -17.844 -14.812 0.001 1 84.62 74 LEU B N 1
ATOM 1787 C CA . LEU B 1 74 ? -17.906 -15.664 1.184 1 84.62 74 LEU B CA 1
ATOM 1788 C C . LEU B 1 74 ? -19.109 -15.32 2.049 1 84.62 74 LEU B C 1
ATOM 1790 O O . LEU B 1 74 ? -19.516 -16.109 2.902 1 84.62 74 LEU B O 1
ATOM 1794 N N . LYS B 1 75 ? -19.594 -14.109 1.874 1 81.44 75 LYS B N 1
ATOM 1795 C CA . LYS B 1 75 ? -20.781 -13.688 2.619 1 81.44 75 LYS B CA 1
ATOM 1796 C C . LYS B 1 75 ? -22.047 -14.297 2.029 1 81.44 75 LYS B C 1
ATOM 1798 O O . LYS B 1 75 ? -23.094 -14.305 2.674 1 81.44 75 LYS B O 1
ATOM 1803 N N . SER B 1 76 ? -21.969 -14.766 0.931 1 81.06 76 SER B N 1
ATOM 1804 C CA . SER B 1 76 ? -23.125 -15.375 0.272 1 81.06 76 SER B CA 1
ATOM 1805 C C . SER B 1 76 ? -23.203 -16.875 0.577 1 81.06 76 SER B C 1
ATOM 1807 O O . SER B 1 76 ? -22.266 -17.453 1.13 1 81.06 76 SER B O 1
ATOM 1809 N N . PHE B 1 77 ? -24.391 -17.438 0.345 1 82 77 PHE B N 1
ATOM 1810 C CA . PHE B 1 77 ? -24.562 -18.875 0.482 1 82 77 PHE B CA 1
ATOM 1811 C C . PHE B 1 77 ? -23.922 -19.609 -0.693 1 82 77 PHE B C 1
ATOM 1813 O O . PHE B 1 77 ? -24.484 -19.641 -1.791 1 82 77 PHE B O 1
ATOM 1820 N N . LEU B 1 78 ? -22.75 -20.125 -0.46 1 87.06 78 LEU B N 1
ATOM 1821 C CA . LEU B 1 78 ? -22.047 -20.875 -1.492 1 87.06 78 LEU B CA 1
ATOM 1822 C C . LEU B 1 78 ? -22.141 -22.375 -1.226 1 87.06 78 LEU B C 1
ATOM 1824 O O . LEU B 1 78 ? -22.078 -22.812 -0.072 1 87.06 78 LEU B O 1
ATOM 1828 N N . PRO B 1 79 ? -22.297 -23.156 -2.391 1 89.56 79 PRO B N 1
ATOM 1829 C CA . PRO B 1 79 ? -22.125 -24.594 -2.23 1 89.56 79 PRO B CA 1
ATOM 1830 C C . PRO B 1 79 ? -20.812 -24.969 -1.556 1 89.56 79 PRO B C 1
ATOM 1832 O O . PRO B 1 79 ? -19.797 -24.312 -1.771 1 89.56 79 PRO B O 1
ATOM 1835 N N . ASN B 1 80 ? -20.875 -25.984 -0.792 1 91.12 80 ASN B N 1
ATOM 1836 C CA . ASN B 1 80 ? -19.719 -26.469 -0.046 1 91.12 80 ASN B CA 1
ATOM 1837 C C . ASN B 1 80 ? -18.516 -26.688 -0.962 1 91.12 80 ASN B C 1
ATOM 1839 O O . ASN B 1 80 ? -17.375 -26.422 -0.579 1 91.12 80 ASN B O 1
ATOM 1843 N N . GLU B 1 81 ? -18.844 -27.172 -2.094 1 92.69 81 GLU B N 1
ATOM 1844 C CA . GLU B 1 81 ? -17.766 -27.484 -3.039 1 92.69 81 GLU B CA 1
ATOM 1845 C C . GLU B 1 81 ? -17 -26.219 -3.424 1 92.69 81 GLU B C 1
ATOM 1847 O O . GLU B 1 81 ? -15.766 -26.266 -3.557 1 92.69 81 GLU B O 1
ATOM 1852 N N . ILE B 1 82 ? -17.656 -25.141 -3.607 1 93.06 82 ILE B N 1
ATOM 1853 C CA . ILE B 1 82 ? -17.031 -23.875 -3.984 1 93.06 82 ILE B CA 1
ATOM 1854 C C . ILE B 1 82 ? -16.203 -23.344 -2.818 1 93.06 82 ILE B C 1
ATOM 1856 O O . ILE B 1 82 ? -15.102 -22.844 -3.016 1 93.06 82 ILE B O 1
ATOM 1860 N N . GLU B 1 83 ? -16.672 -23.453 -1.655 1 92.44 83 GLU B N 1
ATOM 1861 C CA . GLU B 1 83 ? -15.922 -23.031 -0.468 1 92.44 83 GLU B CA 1
ATOM 1862 C C . GLU B 1 83 ? -14.617 -23.812 -0.332 1 92.44 83 GLU B C 1
ATOM 1864 O O . GLU B 1 83 ? -13.578 -23.25 0.012 1 92.44 83 GLU B O 1
ATOM 1869 N N . ILE B 1 84 ? -14.742 -25.094 -0.578 1 94.69 84 ILE B N 1
ATOM 1870 C CA . ILE B 1 84 ? -13.562 -25.953 -0.509 1 94.69 84 ILE B CA 1
ATOM 1871 C C . ILE B 1 84 ? -12.531 -25.5 -1.54 1 94.69 84 ILE B C 1
ATOM 1873 O O . ILE B 1 84 ? -11.344 -25.406 -1.236 1 94.69 84 ILE B O 1
ATOM 1877 N N . GLU B 1 85 ? -13 -25.172 -2.713 1 95.69 85 GLU B N 1
ATOM 1878 C CA . GLU B 1 85 ? -12.094 -24.75 -3.781 1 95.69 85 GLU B CA 1
ATOM 1879 C C . GLU B 1 85 ? -11.477 -23.391 -3.475 1 95.69 85 GLU B C 1
ATOM 1881 O O . GLU B 1 85 ? -10.32 -23.141 -3.826 1 95.69 85 GLU B O 1
ATOM 1886 N N . LEU B 1 86 ? -12.227 -22.516 -2.859 1 94.56 86 LEU B N 1
ATOM 1887 C CA . LEU B 1 86 ? -11.68 -21.234 -2.43 1 94.56 86 LEU B CA 1
ATOM 1888 C C . LEU B 1 86 ? -10.539 -21.438 -1.435 1 94.56 86 LEU B C 1
ATOM 1890 O O . LEU B 1 86 ? -9.516 -20.75 -1.507 1 94.56 86 LEU B O 1
ATOM 1894 N N . ARG B 1 87 ? -10.703 -22.344 -0.52 1 94.06 87 ARG B N 1
ATOM 1895 C CA . ARG B 1 87 ? -9.672 -22.656 0.459 1 94.06 87 ARG B CA 1
ATOM 1896 C C . ARG B 1 87 ? -8.445 -23.266 -0.214 1 94.06 87 ARG B C 1
ATOM 1898 O O . ARG B 1 87 ? -7.312 -23.016 0.2 1 94.06 87 ARG B O 1
ATOM 1905 N N . GLU B 1 88 ? -8.711 -24.109 -1.199 1 96.81 88 GLU B N 1
ATOM 1906 C CA . GLU B 1 88 ? -7.609 -24.688 -1.961 1 96.81 88 GLU B CA 1
ATOM 1907 C C . GLU B 1 88 ? -6.801 -23.609 -2.674 1 96.81 88 GLU B C 1
ATOM 1909 O O . GLU B 1 88 ? -5.57 -23.672 -2.699 1 96.81 88 GLU B O 1
ATOM 1914 N N . LEU B 1 89 ? -7.461 -22.688 -3.285 1 96.81 89 LEU B N 1
ATOM 1915 C CA . LEU B 1 89 ? -6.793 -21.562 -3.936 1 96.81 89 LEU B CA 1
ATOM 1916 C C . LEU B 1 89 ? -5.934 -20.797 -2.939 1 96.81 89 LEU B C 1
ATOM 1918 O O . LEU B 1 89 ? -4.793 -20.438 -3.242 1 96.81 89 LEU B O 1
ATOM 1922 N N . ASP B 1 90 ? -6.445 -20.547 -1.723 1 95.31 90 ASP B N 1
ATOM 1923 C CA . ASP B 1 90 ? -5.699 -19.875 -0.664 1 95.31 90 ASP B CA 1
ATOM 1924 C C . ASP B 1 90 ? -4.445 -20.656 -0.291 1 95.31 90 ASP B C 1
ATOM 1926 O O . ASP B 1 90 ? -3.383 -20.078 -0.067 1 95.31 90 ASP B O 1
ATOM 1930 N N . ALA B 1 91 ? -4.602 -21.953 -0.206 1 96.75 91 ALA B N 1
ATOM 1931 C CA . ALA B 1 91 ? -3.473 -22.812 0.15 1 96.75 91 ALA B CA 1
ATOM 1932 C C . ALA B 1 91 ? -2.371 -22.734 -0.903 1 96.75 91 ALA B C 1
ATOM 1934 O O . ALA B 1 91 ? -1.183 -22.719 -0.569 1 96.75 91 ALA B O 1
ATOM 1935 N N . LEU B 1 92 ? -2.797 -22.719 -2.135 1 97.56 92 LEU B N 1
ATOM 1936 C CA . LEU B 1 92 ? -1.823 -22.594 -3.215 1 97.56 92 LEU B CA 1
ATOM 1937 C C . LEU B 1 92 ? -1.102 -21.25 -3.145 1 97.56 92 LEU B C 1
ATOM 1939 O O . LEU B 1 92 ? 0.11 -21.172 -3.365 1 97.56 92 LEU B O 1
ATOM 1943 N N . LEU B 1 93 ? -1.812 -20.234 -2.865 1 97.31 93 LEU B N 1
ATOM 1944 C CA . LEU B 1 93 ? -1.19 -18.922 -2.701 1 97.31 93 LEU B CA 1
ATOM 1945 C C . LEU B 1 93 ? -0.198 -18.938 -1.544 1 97.31 93 LEU B C 1
ATOM 1947 O O . LEU B 1 93 ? 0.924 -18.438 -1.679 1 97.31 93 LEU B O 1
ATOM 1951 N N . ILE B 1 94 ? -0.562 -19.516 -0.43 1 97.31 94 ILE B N 1
ATOM 1952 C CA . ILE B 1 94 ? 0.31 -19.594 0.736 1 97.31 94 ILE B CA 1
ATOM 1953 C C . ILE B 1 94 ? 1.572 -20.375 0.377 1 97.31 94 ILE B C 1
ATOM 1955 O O . ILE B 1 94 ? 2.672 -20.016 0.802 1 97.31 94 ILE B O 1
ATOM 1959 N N . SER B 1 95 ? 1.375 -21.391 -0.385 1 98.12 95 SER B N 1
ATOM 1960 C CA . SER B 1 95 ? 2.521 -22.188 -0.827 1 98.12 95 SER B CA 1
ATOM 1961 C C . SER B 1 95 ? 3.482 -21.344 -1.659 1 98.12 95 SER B C 1
ATOM 1963 O O . SER B 1 95 ? 4.703 -21.438 -1.509 1 98.12 95 SER B O 1
ATOM 1965 N N . LEU B 1 96 ? 2.971 -20.531 -2.541 1 98.31 96 LEU B N 1
ATOM 1966 C CA . LEU B 1 96 ? 3.809 -19.656 -3.352 1 98.31 96 LEU B CA 1
ATOM 1967 C C . LEU B 1 96 ? 4.559 -18.656 -2.475 1 98.31 96 LEU B C 1
ATOM 1969 O O . LEU B 1 96 ? 5.762 -18.438 -2.658 1 98.31 96 LEU B O 1
ATOM 1973 N N . LEU B 1 97 ? 3.861 -18.047 -1.545 1 98.38 97 LEU B N 1
ATOM 1974 C CA . LEU B 1 97 ? 4.492 -17.109 -0.631 1 98.38 97 LEU B CA 1
ATOM 1975 C C . LEU B 1 97 ? 5.605 -17.781 0.163 1 98.38 97 LEU B C 1
ATOM 1977 O O . LEU B 1 97 ? 6.691 -17.219 0.314 1 98.38 97 LEU B O 1
ATOM 1981 N N . THR B 1 98 ? 5.344 -18.938 0.614 1 98.5 98 THR B N 1
ATOM 1982 C CA . THR B 1 98 ? 6.316 -19.719 1.381 1 98.5 98 THR B CA 1
ATOM 1983 C C . THR B 1 98 ? 7.543 -20.031 0.53 1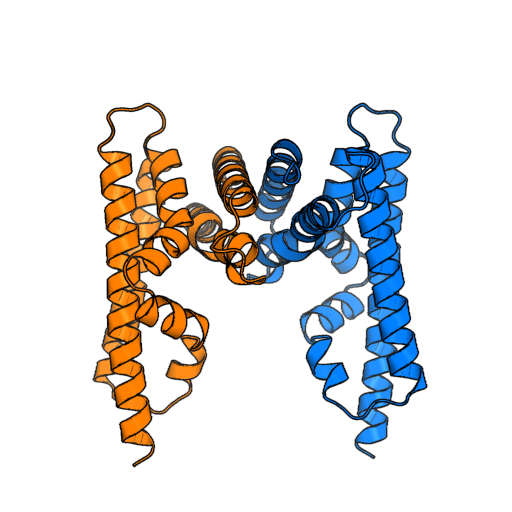 98.5 98 THR B C 1
ATOM 1985 O O . THR B 1 98 ? 8.68 -19.891 0.983 1 98.5 98 THR B O 1
ATOM 1988 N N . ARG B 1 99 ? 7.316 -20.453 -0.611 1 98.19 99 ARG B N 1
ATOM 1989 C CA . ARG B 1 99 ? 8.406 -20.766 -1.533 1 98.19 99 ARG B CA 1
ATOM 1990 C C . ARG B 1 99 ? 9.32 -19.562 -1.724 1 98.19 99 ARG B C 1
ATOM 1992 O O . ARG B 1 99 ? 10.547 -19.688 -1.661 1 98.19 99 ARG B O 1
ATOM 1999 N N . LEU B 1 100 ? 8.766 -18.438 -1.913 1 98.25 100 LEU B N 1
ATOM 2000 C CA . LEU B 1 100 ? 9.555 -17.219 -2.129 1 98.25 100 LEU B CA 1
ATOM 2001 C C . LEU B 1 100 ? 10.328 -16.844 -0.869 1 98.25 100 LEU B C 1
ATOM 2003 O O . LEU B 1 100 ? 11.477 -16.422 -0.948 1 98.25 100 LEU B O 1
ATOM 2007 N N . ALA B 1 101 ? 9.695 -17.031 0.258 1 98.38 101 ALA B N 1
ATOM 2008 C CA . ALA B 1 101 ? 10.383 -16.75 1.517 1 98.38 101 ALA B CA 1
ATOM 2009 C C . ALA B 1 101 ? 11.594 -17.656 1.69 1 98.38 101 ALA B C 1
ATOM 2011 O O . ALA B 1 101 ? 12.656 -17.219 2.119 1 98.38 101 ALA B O 1
ATOM 2012 N N . VAL B 1 102 ? 11.453 -18.875 1.349 1 97.81 102 VAL B N 1
ATOM 2013 C CA . VAL B 1 102 ? 12.539 -19.844 1.456 1 97.81 102 VAL B CA 1
ATOM 2014 C C . VAL B 1 102 ? 13.656 -19.484 0.482 1 97.81 102 VAL B C 1
ATOM 2016 O O . VAL B 1 102 ? 14.836 -19.484 0.851 1 97.81 102 VAL B O 1
ATOM 2019 N N . VAL B 1 103 ? 13.305 -19.156 -0.691 1 96.62 103 VAL B N 1
ATOM 2020 C CA . VAL B 1 103 ? 14.281 -18.844 -1.729 1 96.62 103 VAL B CA 1
ATOM 2021 C C . VAL B 1 103 ? 15.117 -17.641 -1.3 1 96.62 103 VAL B C 1
ATOM 2023 O O . VAL B 1 103 ? 16.328 -17.609 -1.511 1 96.62 103 VAL B O 1
ATOM 2026 N N . ILE B 1 104 ? 14.477 -16.703 -0.688 1 96.38 104 ILE B N 1
ATOM 2027 C CA . ILE B 1 104 ? 15.164 -15.445 -0.414 1 96.38 104 ILE B CA 1
ATOM 2028 C C . ILE B 1 104 ? 15.914 -15.547 0.912 1 96.38 104 ILE B C 1
ATOM 2030 O O . ILE B 1 104 ? 17.047 -15.078 1.026 1 96.38 104 ILE B O 1
ATOM 2034 N N . TRP B 1 105 ? 15.305 -16.219 1.892 1 97.19 105 TRP B N 1
ATOM 2035 C CA . TRP B 1 105 ? 15.875 -16.109 3.23 1 97.19 105 TRP B CA 1
ATOM 2036 C C . TRP B 1 105 ? 16.062 -17.484 3.852 1 97.19 105 TRP B C 1
ATOM 2038 O O . TRP B 1 105 ? 16.641 -17.625 4.934 1 97.19 105 TRP B O 1
ATOM 2048 N N . ASP B 1 106 ? 15.602 -18.547 3.176 1 97.38 106 ASP B N 1
ATOM 2049 C CA . ASP B 1 106 ? 15.57 -19.891 3.738 1 97.38 106 ASP B CA 1
ATOM 2050 C C . ASP B 1 106 ? 14.82 -19.922 5.066 1 97.38 106 ASP B C 1
ATOM 2052 O O . ASP B 1 106 ? 15.305 -20.484 6.051 1 97.38 106 ASP B O 1
ATOM 2056 N N . ARG B 1 107 ? 13.672 -19.203 5.129 1 97.44 107 ARG B N 1
ATOM 2057 C CA . ARG B 1 107 ? 12.797 -19.109 6.297 1 97.44 107 ARG B CA 1
ATOM 2058 C C . ARG B 1 107 ? 11.344 -19.359 5.906 1 97.44 107 ARG B C 1
ATOM 2060 O O . ARG B 1 107 ? 10.914 -18.969 4.816 1 97.44 107 ARG B O 1
ATOM 2067 N N . LYS B 1 108 ? 10.547 -19.938 6.781 1 97.12 108 LYS B N 1
ATOM 2068 C CA . LYS B 1 108 ? 9.125 -20.188 6.562 1 97.12 108 LYS B CA 1
ATOM 2069 C C . LYS B 1 108 ? 8.289 -19.672 7.723 1 97.12 108 LYS B C 1
ATOM 2071 O O . LYS B 1 108 ? 7.137 -20.078 7.902 1 97.12 108 LYS B O 1
ATOM 2076 N N . ASP B 1 109 ? 8.867 -18.859 8.594 1 96.75 109 ASP B N 1
ATOM 2077 C CA . ASP B 1 109 ? 8.156 -18.328 9.758 1 96.75 109 ASP B CA 1
ATOM 2078 C C . ASP B 1 109 ? 7.211 -17.203 9.352 1 96.75 109 ASP B C 1
ATOM 2080 O O . ASP B 1 109 ? 7.289 -16.688 8.227 1 96.75 109 ASP B O 1
ATOM 2084 N N . THR B 1 110 ? 6.395 -16.781 10.258 1 95.19 110 THR B N 1
ATOM 2085 C CA . THR B 1 110 ? 5.348 -15.805 10.016 1 95.19 110 THR B CA 1
ATOM 2086 C C . THR B 1 110 ? 5.945 -14.484 9.531 1 95.19 110 THR B C 1
ATOM 2088 O O . THR B 1 110 ? 5.395 -13.836 8.641 1 95.19 110 THR B O 1
ATOM 2091 N N . GLY B 1 111 ? 7.066 -14.102 10.117 1 96.19 111 GLY B N 1
ATOM 2092 C CA . GLY B 1 111 ? 7.695 -12.844 9.734 1 96.19 111 GLY B CA 1
ATOM 2093 C C . GLY B 1 111 ? 8.133 -12.812 8.281 1 96.19 111 GLY B C 1
ATOM 2094 O O . GLY B 1 111 ? 7.914 -11.82 7.586 1 96.19 111 GLY B O 1
ATOM 2095 N N . ALA B 1 112 ? 8.742 -13.906 7.887 1 97.69 112 ALA B N 1
ATOM 2096 C CA . ALA B 1 112 ? 9.211 -14.008 6.504 1 97.69 112 ALA B CA 1
ATOM 2097 C C . ALA B 1 112 ? 8.039 -14.031 5.531 1 97.69 112 ALA B C 1
ATOM 2099 O O . ALA B 1 112 ? 8.047 -13.312 4.527 1 97.69 112 ALA B O 1
ATOM 2100 N N . ILE B 1 113 ? 7.031 -14.758 5.832 1 97.25 113 ILE B N 1
ATOM 2101 C CA . ILE B 1 113 ? 5.875 -14.891 4.949 1 97.25 113 ILE B CA 1
ATOM 2102 C C . ILE B 1 113 ? 5.105 -13.57 4.902 1 97.25 113 ILE B C 1
ATOM 2104 O O . ILE B 1 113 ? 4.645 -13.156 3.838 1 97.25 113 ILE B O 1
ATOM 2108 N N . ASP B 1 114 ? 5 -12.93 6.012 1 95.81 114 ASP B N 1
ATOM 2109 C CA . ASP B 1 114 ? 4.328 -11.633 6.07 1 95.81 114 ASP B CA 1
ATOM 2110 C C . ASP B 1 114 ? 5.043 -10.602 5.203 1 95.81 114 ASP B C 1
ATOM 2112 O O . ASP B 1 114 ? 4.402 -9.766 4.566 1 95.81 114 ASP B O 1
ATOM 2116 N N . THR B 1 115 ? 6.32 -10.68 5.242 1 97.38 115 THR B N 1
ATOM 2117 C CA . THR B 1 115 ? 7.098 -9.75 4.43 1 97.38 115 THR B CA 1
ATOM 2118 C C . THR B 1 115 ? 6.852 -9.992 2.943 1 97.38 115 THR B C 1
ATOM 2120 O O . THR B 1 115 ? 6.637 -9.047 2.18 1 97.38 115 THR B O 1
ATOM 2123 N N . ILE B 1 116 ? 6.824 -11.242 2.51 1 98.19 116 ILE B N 1
ATOM 2124 C CA . ILE B 1 116 ? 6.523 -11.562 1.118 1 98.19 116 ILE B CA 1
ATOM 2125 C C . ILE B 1 116 ? 5.098 -11.133 0.786 1 98.19 116 ILE B C 1
ATOM 2127 O O . ILE B 1 116 ? 4.84 -10.602 -0.298 1 98.19 116 ILE B O 1
ATOM 2131 N N . THR B 1 117 ? 4.156 -11.352 1.683 1 96.62 117 THR B N 1
ATOM 2132 C CA . THR B 1 117 ? 2.758 -10.977 1.498 1 96.62 117 THR B CA 1
ATOM 2133 C C . THR B 1 117 ? 2.627 -9.469 1.276 1 96.62 117 THR B C 1
ATOM 2135 O O . THR B 1 117 ? 1.868 -9.031 0.41 1 96.62 117 THR B O 1
ATOM 2138 N N . THR B 1 118 ? 3.328 -8.68 2.043 1 97.06 118 THR B N 1
ATOM 2139 C CA . THR B 1 118 ? 3.363 -7.234 1.846 1 97.06 118 THR B CA 1
ATOM 2140 C C . THR B 1 118 ? 3.793 -6.895 0.422 1 97.06 118 THR B C 1
ATOM 2142 O O . THR B 1 118 ? 3.16 -6.074 -0.243 1 97.06 118 THR B O 1
ATOM 2145 N N . CYS B 1 119 ? 4.766 -7.566 -0.06 1 98.31 119 CYS B N 1
ATOM 2146 C CA . CYS B 1 119 ? 5.344 -7.289 -1.37 1 98.31 119 CYS B CA 1
ATOM 2147 C C . CYS B 1 119 ? 4.391 -7.707 -2.484 1 98.31 119 CYS B C 1
ATOM 2149 O O . CYS B 1 119 ? 4.273 -7.016 -3.498 1 98.31 119 CYS B O 1
ATOM 2151 N N . LEU B 1 120 ? 3.662 -8.82 -2.309 1 96.69 120 LEU B N 1
ATOM 2152 C CA . LEU B 1 120 ? 2.92 -9.43 -3.406 1 96.69 120 LEU B CA 1
ATOM 2153 C C . LEU B 1 120 ? 1.46 -8.984 -3.385 1 96.69 120 LEU B C 1
ATOM 2155 O O . LEU B 1 120 ? 0.77 -9.062 -4.406 1 96.69 120 LEU B O 1
ATOM 2159 N N . MET B 1 121 ? 0.959 -8.602 -2.27 1 93.06 121 MET B N 1
ATOM 2160 C CA . MET B 1 121 ? -0.466 -8.312 -2.131 1 93.06 121 MET B CA 1
ATOM 2161 C C . MET B 1 121 ? -0.696 -6.855 -1.756 1 93.06 121 MET B C 1
ATOM 2163 O O . MET B 1 121 ? -1.333 -6.113 -2.504 1 93.06 121 MET B O 1
ATOM 2167 N N . ASP B 1 122 ? -0.065 -6.422 -0.667 1 94.44 122 ASP B N 1
ATOM 2168 C CA . ASP B 1 122 ? -0.379 -5.109 -0.109 1 94.44 122 ASP B CA 1
ATOM 2169 C C . ASP B 1 122 ? 0.141 -3.992 -1.01 1 94.44 122 ASP B C 1
ATOM 2171 O O . ASP B 1 122 ? -0.606 -3.08 -1.368 1 94.44 122 ASP B O 1
ATOM 2175 N N . LEU B 1 123 ? 1.36 -4.129 -1.429 1 97.12 123 LEU B N 1
ATOM 2176 C CA . LEU B 1 123 ? 1.984 -3.049 -2.186 1 97.12 123 LEU B CA 1
ATOM 2177 C C . LEU B 1 123 ? 1.367 -2.93 -3.574 1 97.12 123 LEU B C 1
ATOM 2179 O O . LEU B 1 123 ? 1.024 -1.831 -4.016 1 97.12 123 LEU B O 1
ATOM 2183 N N . PRO B 1 124 ? 1.168 -4.016 -4.332 1 96.31 124 PRO B N 1
ATOM 2184 C CA . PRO B 1 124 ? 0.54 -3.881 -5.648 1 96.31 124 PRO B CA 1
ATOM 2185 C C . PRO B 1 124 ? -0.863 -3.281 -5.578 1 96.31 124 PRO B C 1
ATOM 2187 O O . PRO B 1 124 ? -1.244 -2.488 -6.441 1 96.31 124 PRO B O 1
ATOM 2190 N N . THR B 1 125 ? -1.58 -3.668 -4.578 1 92.94 125 THR B N 1
ATOM 2191 C CA . THR B 1 125 ? -2.922 -3.123 -4.398 1 92.94 125 THR B CA 1
ATOM 2192 C C . THR B 1 125 ? -2.863 -1.62 -4.141 1 92.94 125 THR B C 1
ATOM 2194 O O . THR B 1 125 ? -3.586 -0.848 -4.773 1 92.94 125 THR B O 1
ATOM 2197 N N . ALA B 1 126 ? -2.014 -1.235 -3.32 1 93.12 126 ALA B N 1
ATOM 2198 C CA . ALA B 1 126 ? -1.896 0.165 -2.922 1 93.12 126 ALA B CA 1
ATOM 2199 C C . ALA B 1 126 ? -1.393 1.023 -4.078 1 93.12 126 ALA B C 1
ATOM 2201 O O . ALA B 1 126 ? -1.879 2.137 -4.293 1 93.12 126 ALA B O 1
ATOM 2202 N N . VAL B 1 127 ? -0.48 0.522 -4.82 1 94.75 127 VAL B N 1
ATOM 2203 C CA . VAL B 1 127 ? 0.248 1.348 -5.777 1 94.75 127 VAL B CA 1
ATOM 2204 C C . VAL B 1 127 ? -0.431 1.273 -7.145 1 94.75 127 VAL B C 1
ATOM 2206 O O . VAL B 1 127 ? -0.497 2.271 -7.867 1 94.75 127 VAL B O 1
ATOM 2209 N N . LEU B 1 128 ? -0.981 0.15 -7.477 1 92.94 128 LEU B N 1
ATOM 2210 C CA . LEU B 1 128 ? -1.47 -0.034 -8.836 1 92.94 128 LEU B CA 1
ATOM 2211 C C . LEU B 1 128 ? -2.994 -0.025 -8.875 1 92.94 128 LEU B C 1
ATOM 2213 O O . LEU B 1 128 ? -3.594 0.598 -9.758 1 92.94 128 LEU B O 1
ATOM 2217 N N . LEU B 1 129 ? -3.607 -0.65 -7.922 1 87.06 129 LEU B N 1
ATOM 2218 C CA . LEU B 1 129 ? -5.02 -0.965 -8.094 1 87.06 129 LEU B CA 1
ATOM 2219 C C . LEU B 1 129 ? -5.898 0.137 -7.516 1 87.06 129 LEU B C 1
ATOM 2221 O O . LEU B 1 129 ? -6.918 0.504 -8.109 1 87.06 129 LEU B O 1
ATOM 2225 N N . HIS B 1 130 ? -5.625 0.622 -6.285 1 79.62 130 HIS B N 1
ATOM 2226 C CA . HIS B 1 130 ? -6.48 1.57 -5.578 1 79.62 130 HIS B CA 1
ATOM 2227 C C . HIS B 1 130 ? -6.77 2.795 -6.441 1 79.62 130 HIS B C 1
ATOM 2229 O O . HIS B 1 130 ? -7.883 3.326 -6.418 1 79.62 130 HIS B O 1
ATOM 2235 N N . ARG B 1 131 ? -5.926 3.221 -7.266 1 79.19 131 ARG B N 1
ATOM 2236 C CA . ARG B 1 131 ? -6.191 4.41 -8.07 1 79.19 131 ARG B CA 1
ATOM 2237 C C . ARG B 1 131 ? -6.191 4.078 -9.555 1 79.19 131 ARG B C 1
ATOM 2239 O O . ARG B 1 131 ? -5.941 4.949 -10.391 1 79.19 131 ARG B O 1
ATOM 2246 N N . ASP B 1 132 ? -6.465 2.834 -9.844 1 85.31 132 ASP B N 1
ATOM 2247 C CA . ASP B 1 132 ? -6.578 2.367 -11.219 1 85.31 132 ASP B CA 1
ATOM 2248 C C . ASP B 1 132 ? -5.355 2.77 -12.039 1 85.31 132 ASP B C 1
ATOM 2250 O O . ASP B 1 132 ? -5.484 3.393 -13.094 1 85.31 132 ASP B O 1
ATOM 2254 N N . ARG B 1 133 ? -4.223 2.365 -11.562 1 87.06 133 ARG B N 1
ATOM 2255 C CA . ARG B 1 133 ? -2.959 2.744 -12.188 1 87.06 133 ARG B CA 1
ATOM 2256 C C . ARG B 1 133 ? -2.301 1.545 -12.867 1 87.06 133 ARG B C 1
ATOM 2258 O O . ARG B 1 133 ? -1.073 1.457 -12.93 1 87.06 133 ARG B O 1
ATOM 2265 N N . LEU B 1 134 ? -3.031 0.599 -13.344 1 88.25 134 LEU B N 1
ATOM 2266 C CA . LEU B 1 134 ? -2.475 -0.598 -13.961 1 88.25 134 LEU B CA 1
ATOM 2267 C C . LEU B 1 134 ? -1.703 -0.244 -15.227 1 88.25 134 LEU B C 1
ATOM 2269 O O . LEU B 1 134 ? -0.709 -0.896 -15.555 1 88.25 134 LEU B O 1
ATOM 2273 N N . GLY B 1 135 ? -2.137 0.78 -15.867 1 88.75 135 GLY B N 1
ATOM 2274 C CA . GLY B 1 135 ? -1.478 1.171 -17.109 1 88.75 135 GLY B CA 1
ATOM 2275 C C . GLY B 1 135 ? -0.457 2.277 -16.906 1 88.75 135 GLY B C 1
ATOM 2276 O O . GLY B 1 135 ? 0.14 2.754 -17.875 1 88.75 135 GLY B O 1
ATOM 2277 N N . ASN B 1 136 ? -0.194 2.68 -15.766 1 92.81 136 ASN B N 1
ATOM 2278 C CA . ASN B 1 136 ? 0.723 3.773 -15.461 1 92.81 136 ASN B CA 1
ATOM 2279 C C . ASN B 1 136 ? 2.15 3.271 -15.273 1 92.81 136 ASN B C 1
ATOM 2281 O O . ASN B 1 136 ? 2.459 2.625 -14.273 1 92.81 136 ASN B O 1
ATOM 2285 N N . LYS B 1 137 ? 3.01 3.604 -16.203 1 94.25 137 LYS B N 1
ATOM 2286 C CA . LYS B 1 137 ? 4.379 3.1 -16.203 1 94.25 137 LYS B CA 1
ATOM 2287 C C . LYS B 1 137 ? 5.148 3.58 -14.977 1 94.25 137 LYS B C 1
ATOM 2289 O O . LYS B 1 137 ? 5.973 2.846 -14.43 1 94.25 137 LYS B O 1
ATOM 2294 N N . THR B 1 138 ? 4.938 4.762 -14.586 1 95.38 138 THR B N 1
ATOM 2295 C CA . THR B 1 138 ? 5.629 5.305 -13.422 1 95.38 138 THR B CA 1
ATOM 2296 C C . THR B 1 138 ? 5.188 4.586 -12.148 1 95.38 138 THR B C 1
ATOM 2298 O O . THR B 1 138 ? 6.012 4.277 -11.289 1 95.38 138 THR B O 1
ATOM 2301 N N . ALA B 1 139 ? 3.912 4.34 -12.055 1 95.38 139 ALA B N 1
ATOM 2302 C CA . ALA B 1 139 ? 3.408 3.59 -10.914 1 95.38 139 ALA B CA 1
ATOM 2303 C C . ALA B 1 139 ? 4.047 2.207 -10.836 1 95.38 139 ALA B C 1
ATOM 2305 O O . ALA B 1 139 ? 4.371 1.724 -9.75 1 95.38 139 ALA B O 1
ATOM 2306 N N . ARG B 1 140 ? 4.195 1.615 -11.977 1 96.06 140 ARG B N 1
ATOM 2307 C CA . ARG B 1 140 ? 4.832 0.303 -12.031 1 96.06 140 ARG B CA 1
ATOM 2308 C C . ARG B 1 140 ? 6.277 0.376 -11.539 1 96.06 140 ARG B C 1
ATOM 2310 O O . ARG B 1 140 ? 6.734 -0.505 -10.812 1 96.06 140 ARG B O 1
ATOM 2317 N N . LYS B 1 141 ? 6.969 1.386 -11.914 1 97.5 141 LYS B N 1
ATOM 2318 C CA . LYS B 1 141 ? 8.328 1.597 -11.43 1 97.5 141 LYS B CA 1
ATOM 2319 C C . LYS B 1 141 ? 8.352 1.823 -9.922 1 97.5 141 LYS B C 1
ATOM 2321 O O . LYS B 1 141 ? 9.258 1.353 -9.227 1 97.5 141 LYS B O 1
ATOM 2326 N N . HIS B 1 142 ? 7.379 2.594 -9.414 1 98 142 HIS B N 1
ATOM 2327 C CA . HIS B 1 142 ? 7.246 2.789 -7.977 1 98 142 HIS B CA 1
ATOM 2328 C C . HIS B 1 142 ? 7.09 1.455 -7.254 1 98 142 HIS B C 1
ATOM 2330 O O . HIS B 1 142 ? 7.734 1.22 -6.23 1 98 142 HIS B O 1
ATOM 2336 N N . LEU B 1 143 ? 6.219 0.599 -7.824 1 97.94 143 LEU B N 1
ATOM 2337 C CA . LEU B 1 143 ? 5.973 -0.707 -7.223 1 97.94 143 LEU B CA 1
ATOM 2338 C C . LEU B 1 143 ? 7.258 -1.525 -7.156 1 97.94 143 LEU B C 1
ATOM 2340 O O . LEU B 1 143 ? 7.602 -2.062 -6.102 1 97.94 143 LEU B O 1
ATOM 2344 N N . HIS B 1 144 ? 7.973 -1.564 -8.273 1 98.06 144 HIS B N 1
ATOM 2345 C CA . HIS B 1 144 ? 9.211 -2.33 -8.312 1 98.06 144 HIS B CA 1
ATOM 2346 C C . HIS B 1 144 ? 10.211 -1.822 -7.273 1 98.06 144 HIS B C 1
ATOM 2348 O O . HIS B 1 144 ? 10.812 -2.613 -6.543 1 98.06 144 HIS B O 1
ATOM 2354 N N . ALA B 1 145 ? 10.328 -0.539 -7.227 1 98.12 145 ALA B N 1
ATOM 2355 C CA . ALA B 1 145 ? 11.273 0.072 -6.297 1 98.12 145 ALA B CA 1
ATOM 2356 C C . ALA B 1 145 ? 10.875 -0.21 -4.848 1 98.12 145 ALA B C 1
ATOM 2358 O O . ALA B 1 145 ? 11.727 -0.535 -4.02 1 98.12 145 ALA B O 1
ATOM 2359 N N . ALA B 1 146 ? 9.602 -0.064 -4.551 1 98.31 146 ALA B N 1
ATOM 2360 C CA . ALA B 1 146 ? 9.117 -0.304 -3.197 1 98.31 146 ALA B CA 1
ATOM 2361 C C . ALA B 1 146 ? 9.328 -1.757 -2.785 1 98.31 146 ALA B C 1
ATOM 2363 O O . ALA B 1 146 ? 9.766 -2.033 -1.666 1 98.31 146 ALA B O 1
ATOM 2364 N N . VAL B 1 147 ? 9.016 -2.699 -3.666 1 98.5 147 VAL B N 1
ATOM 2365 C CA . VAL B 1 147 ? 9.188 -4.121 -3.387 1 98.5 147 VAL B CA 1
ATOM 2366 C C . VAL B 1 147 ? 10.656 -4.414 -3.096 1 98.5 147 VAL B C 1
ATOM 2368 O O . VAL B 1 147 ? 10.977 -5.055 -2.092 1 98.5 147 VAL B O 1
ATOM 2371 N N . ARG B 1 148 ? 11.539 -3.916 -3.906 1 98.31 148 ARG B N 1
ATOM 2372 C CA . ARG B 1 148 ? 12.961 -4.152 -3.701 1 98.31 148 ARG B CA 1
ATOM 2373 C C . ARG B 1 148 ? 13.43 -3.568 -2.373 1 98.31 148 ARG B C 1
ATOM 2375 O O . ARG B 1 148 ? 14.234 -4.184 -1.668 1 98.31 148 ARG B O 1
ATOM 2382 N N . ALA B 1 149 ? 12.953 -2.438 -2.055 1 98.31 149 ALA B N 1
ATOM 2383 C CA . ALA B 1 149 ? 13.344 -1.773 -0.813 1 98.31 149 ALA B CA 1
ATOM 2384 C C . ALA B 1 149 ? 12.883 -2.572 0.402 1 98.31 149 ALA B C 1
ATOM 2386 O O . ALA B 1 149 ? 13.625 -2.727 1.371 1 98.31 149 ALA B O 1
ATOM 2387 N N . VAL B 1 150 ? 11.648 -3.051 0.392 1 98.31 150 VAL B N 1
ATOM 2388 C CA . VAL B 1 150 ? 11.117 -3.85 1.489 1 98.31 150 VAL B CA 1
ATOM 2389 C C . VAL B 1 150 ? 11.922 -5.133 1.638 1 98.31 150 VAL B C 1
ATOM 2391 O O . VAL B 1 150 ? 12.258 -5.543 2.754 1 98.31 150 VAL B O 1
ATOM 2394 N N . LEU B 1 151 ? 12.25 -5.734 0.506 1 98.12 151 LEU B N 1
ATOM 2395 C CA . LEU B 1 151 ? 13.023 -6.973 0.552 1 98.12 151 LEU B CA 1
ATOM 2396 C C . LEU B 1 151 ? 14.422 -6.719 1.106 1 98.12 151 LEU B C 1
ATOM 2398 O O . LEU B 1 151 ? 15 -7.586 1.77 1 98.12 151 LEU B O 1
ATOM 2402 N N . GLU B 1 152 ? 14.969 -5.59 0.817 1 97.25 152 GLU B N 1
ATOM 2403 C CA . GLU B 1 152 ? 16.281 -5.238 1.349 1 97.25 152 GLU B CA 1
ATOM 2404 C C . GLU B 1 152 ? 16.25 -5.102 2.869 1 97.25 152 GLU B C 1
ATOM 2406 O O . GLU B 1 152 ? 17.188 -5.5 3.557 1 97.25 152 GLU B O 1
ATOM 2411 N N . VAL B 1 153 ? 15.219 -4.523 3.395 1 97.38 153 VAL B N 1
ATOM 2412 C CA . VAL B 1 153 ? 15.039 -4.461 4.844 1 97.38 153 VAL B CA 1
ATOM 2413 C C . VAL B 1 153 ? 14.891 -5.871 5.406 1 97.38 153 VAL B C 1
ATOM 2415 O O . VAL B 1 153 ? 15.508 -6.215 6.418 1 97.38 153 VAL B O 1
ATOM 2418 N N . GLY B 1 154 ? 14.047 -6.668 4.75 1 97.38 154 GLY B N 1
ATOM 2419 C CA . GLY B 1 154 ? 13.867 -8.062 5.129 1 97.38 154 GLY B CA 1
ATOM 2420 C C . GLY B 1 154 ? 12.898 -8.25 6.277 1 97.38 154 GLY B C 1
ATOM 2421 O O . GLY B 1 154 ? 12.32 -7.277 6.777 1 97.38 154 GLY B O 1
ATOM 2422 N N . PRO B 1 155 ? 12.672 -9.508 6.633 1 96.88 155 PRO B N 1
ATOM 2423 C CA . PRO B 1 155 ? 11.766 -9.844 7.738 1 96.88 155 PRO B CA 1
ATOM 2424 C C . PRO B 1 155 ? 12.383 -9.562 9.109 1 96.88 155 PRO B C 1
ATOM 2426 O O . PRO B 1 155 ? 13.586 -9.32 9.211 1 96.88 155 PRO B O 1
ATOM 2429 N N . PRO B 1 156 ? 11.477 -9.5 10.133 1 94.5 156 PRO B N 1
ATOM 2430 C CA . PRO B 1 156 ? 12.055 -9.391 11.469 1 94.5 156 PRO B CA 1
ATOM 2431 C C . PRO B 1 156 ? 13.016 -10.539 11.789 1 94.5 156 PRO B C 1
ATOM 2433 O O . PRO B 1 156 ? 12.875 -11.641 11.242 1 94.5 156 PRO B O 1
ATOM 2436 N N . PRO B 1 157 ? 14.016 -10.203 12.664 1 89.62 157 PRO B N 1
ATOM 2437 C CA . PRO B 1 157 ? 14.984 -11.25 12.992 1 89.62 157 PRO B CA 1
ATOM 2438 C C . PRO B 1 157 ? 14.344 -12.469 13.648 1 89.62 157 PRO B C 1
ATOM 2440 O O . PRO B 1 157 ? 13.297 -12.344 14.289 1 89.62 157 PRO B O 1
#

Foldseek 3Di:
DQQVVLQVLLVLLLVLLVLLLVQLVVQLVVLCPPPDPPSLLSSLLSSLLSLLVSCVVPVVSSVSPLVDDPVNSVPDDYDPVSVVSVVVSVVSVLVVLQVSLCVLPNDRDPQSSVLSCCLNPVLSCVQPPPVPNSPPPVSSVVSSVVSSVSVVVGGDD/DQQVVLQVLLVLLLVLLVLLLVQLVVQLVVLCPPPDPPSLLSSLLSSLLSLLVSCVVPVVSSVSPLVDPPVNSVPDDYPPVSVVSVVVSVVSVLVVLQVSLCVLPNDRDPQSSVLSCCLNPVLSCVQPPPVPNSPPPVSSVVSSVVSSVSVVVGGDD

pLDDT: mean 93.44, std 6.88, range [59.38, 98.5]

Organism: Mycobacterium leprae (strain TN) (NCBI:txid272631)

Sequence (314 aa):
MFASRAALLGRVWLRAGYRFLKTQTALVDQALSASVRRAGVEAVVAAADAPVVFAEQYPDSSRLLLTVRREELLKSFLPNEIEIELRELDALLISLLTRLAVVIWDRKDTGAIDTITTCLMDLPTAVLLHRDRLGNKTARKHLHAAVRAVLEVGPPPMFASRAALLGRVWLRAGYRFLKTQTALVDQALSASVRRAGVEAVVAAADAPVVFAEQYPDSSRLLLTVRREELLKSFLPNEIEIELRELDALLISLLTRLAVVIWDRKDTGAIDTITTCLMDLPTAVLLHRDRLGNKTARKHLHAAVRAVLEVGPPP

Solvent-accessible surface area (backbone atoms only — not comparable to full-atom values): 16076 Å² total; per-residue (Å²): 111,73,52,55,52,47,38,51,51,49,51,54,50,48,54,35,50,51,51,47,52,50,52,24,50,48,38,26,51,56,32,55,66,41,94,50,86,59,22,48,60,50,15,50,45,40,31,28,43,26,66,49,55,38,37,69,76,37,49,68,45,41,52,46,59,74,70,48,50,70,68,60,55,68,72,45,73,57,54,67,68,57,54,52,50,53,52,50,53,51,51,52,50,50,50,53,37,37,50,51,20,31,67,65,68,70,37,79,49,70,48,34,34,49,46,43,42,41,38,49,48,31,45,34,40,39,51,25,51,75,73,70,26,66,84,36,66,54,42,50,50,30,45,46,35,21,38,53,32,30,58,70,70,46,47,62,131,112,72,52,54,52,47,37,50,51,49,52,55,49,48,54,34,48,51,52,46,51,51,51,24,49,48,37,26,53,55,32,53,65,41,93,52,86,58,22,47,59,51,14,50,44,39,31,28,43,25,66,48,56,40,37,71,76,36,48,68,45,41,51,46,58,72,70,49,49,70,68,62,56,68,71,44,72,57,53,68,69,57,54,52,51,54,52,50,52,50,50,52,51,50,49,52,38,36,50,52,20,31,66,64,67,70,37,78,48,69,48,34,35,49,47,44,44,41,40,50,48,32,45,35,40,38,52,23,53,74,73,70,26,66,85,36,67,54,43,51,50,31,43,47,34,21,37,53,32,29,59,68,68,46,47,63,132

Radius of gyration: 21.05 Å; Cα contacts (8 Å, |Δi|>4): 372; chains: 2; bounding box: 55×50×42 Å

Nearest PDB structures (foldseek):
  7w7r-assembly1_C-2  TM=3.726E-01  e=7.359E-01  Anabas testudineus
  7y26-assembly1_E  TM=2.923E-01  e=1.863E+00  Homo sapiens
  2b5f-assembly1_B  TM=3.592E-01  e=5.736E+00  Spinacia oleracea
  6w2r-assembly4_D  TM=2.778E-01  e=5.736E+00  synthetic construct
  7w7r-assembly1_C-2  TM=3.726E-01  e=8.546E-01  Anabas testudineus